Protein AF-A0A352VRP1-F1 (afdb_monomer)

pLDDT: mean 87.68, std 14.12, range [37.72, 98.81]

Solvent-accessible surface area (backbone atoms only — not comparable to full-atom values): 18728 Å² total; per-residue (Å²): 76,65,61,40,79,42,78,40,74,60,91,38,58,18,50,21,70,86,59,75,62,61,77,77,89,78,50,74,68,52,57,56,51,38,39,53,51,41,44,53,51,49,58,48,45,60,40,47,22,26,63,72,14,39,36,40,41,32,35,34,34,80,56,50,68,68,45,49,52,42,49,38,54,44,56,75,74,45,68,44,46,77,46,68,60,85,70,101,56,71,64,43,57,30,57,39,58,58,100,88,46,76,47,52,71,65,33,41,31,19,34,29,35,53,30,89,57,70,82,50,46,36,35,31,41,41,40,32,35,31,46,79,79,82,66,80,67,32,51,59,80,78,52,59,34,54,39,68,60,58,54,43,39,93,92,58,88,70,84,46,64,67,59,52,51,52,43,50,54,44,37,34,74,58,23,46,28,61,72,73,83,56,66,82,47,47,64,30,34,57,93,86,25,38,24,39,32,79,65,68,56,38,50,61,74,24,51,54,95,72,77,95,57,94,85,45,42,76,82,88,73,76,54,46,67,27,32,43,57,48,102,81,70,44,73,37,73,29,45,61,35,49,35,70,48,28,82,48,46,68,31,57,56,42,84,38,56,71,70,62,44,47,38,26,44,71,62,40,62,39,91,48,88,66,92,68,67,44,80,29,40,33,25,46,95,86,39,36,78,21,27,29,36,31,44,95,87,11,36,35,52,62,52,55,70,71,58,24,53,52,50,44,51,54,62,50,53,55,50,56,55,52,51,53,57,51,51,56,58,60,68,73,71,76,84,132

Sequence (336 aa):
FDRVLVDAPCSGEGTLRRRGGKAPRQSSSFAGYVTAAQRALLQKAIRLVRPGGTILYVTCTFAPEENEAVVDEILKSQPVDLEPITLQVPHAPGLTSFAGARYDDRLEGAARIYPHHLDSGGLFLAKLRRLDDGSAAADESLRGGWTPVAANFPGESVDPSPLVETAREDLEQRFGVDRGELADVGWVQRGGRLWLHSLDEWPLDAWREGPWRDGAWRPISVGFRAVDFDSRDRPRPTNDLLRWLGDSVRERVFDLGRERMLRLALREPLDFQEEIRGPVALRFEGDVVGRGAATVDGLKSEIPKARSADLVRTLKASVSRSVELSDERRVGGGER

Secondary structure (DSSP, 8-state):
--EEEEE-----GGGGGGGTT-PPPPPHHHHHHHHHHHHHHHHHHHHHSPTT-EEEEEES---TTTTHHHHHHHHHHSSEEEEP---SS--EEPPSEETTEE--GGGGGSEEE-HHHHTS--EEEEEEEEP--S--SS-GGGSTT-EEPPSB-TT--S--HHHHHHHHHHHHHHH---GGGGSS-EEEE-SS-EEEE--SEE--TTB-SSSS-TT-B--S-SSEEEEEE-TTS-EEE-HHHHHHHGGG--SSEEE--HHHHHHHHTTPPBP--SS--EEEEEEETTEEEEEEEEETTEEEE-S-HHHHHHHHHHHHHHHHHHHHHHHHHHHTT---

Structure (mmCIF, N/CA/C/O backbone):
data_AF-A0A352VRP1-F1
#
_entry.id   AF-A0A352VRP1-F1
#
loop_
_atom_site.group_PDB
_atom_site.id
_atom_site.type_symbol
_atom_site.label_atom_id
_atom_site.label_alt_id
_atom_site.label_comp_id
_atom_site.label_asym_id
_atom_site.label_entity_id
_atom_site.label_seq_id
_atom_site.pdbx_PDB_ins_code
_atom_site.Cartn_x
_atom_site.Cartn_y
_atom_site.Cartn_z
_atom_site.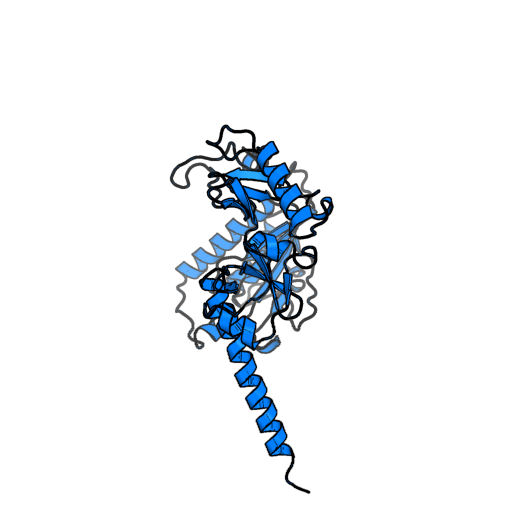occupancy
_atom_site.B_iso_or_equiv
_atom_site.auth_seq_id
_atom_site.auth_comp_id
_atom_site.auth_asym_id
_atom_site.auth_atom_id
_atom_site.pdbx_PDB_model_num
ATOM 1 N N . PHE A 1 1 ? -9.563 12.984 3.278 1.00 86.69 1 PHE A N 1
ATOM 2 C CA . PHE A 1 1 ? -9.461 11.564 2.886 1.00 86.69 1 PHE A CA 1
ATOM 3 C C . PHE A 1 1 ? -10.833 10.910 2.882 1.00 86.69 1 PHE A C 1
ATOM 5 O O . PHE A 1 1 ? -11.618 11.181 3.785 1.00 86.69 1 PHE A O 1
ATOM 12 N N . ASP A 1 2 ? -11.120 10.043 1.911 1.00 91.31 2 ASP A N 1
ATOM 13 C CA . ASP A 1 2 ? -12.314 9.183 1.930 1.00 91.31 2 ASP A CA 1
ATOM 14 C C . ASP A 1 2 ? -12.188 8.035 2.926 1.00 91.31 2 ASP A C 1
ATOM 16 O O . ASP A 1 2 ? -13.182 7.614 3.524 1.00 91.31 2 ASP A O 1
ATOM 20 N N . ARG A 1 3 ? -10.972 7.505 3.069 1.00 96.44 3 ARG A N 1
ATOM 21 C CA . ARG A 1 3 ? -10.646 6.335 3.879 1.00 96.44 3 ARG A CA 1
ATOM 22 C C . ARG A 1 3 ? -9.330 6.580 4.616 1.00 96.44 3 ARG A C 1
ATOM 24 O O . ARG A 1 3 ? -8.416 7.163 4.037 1.00 96.44 3 ARG A O 1
ATOM 31 N N . VAL A 1 4 ? -9.229 6.138 5.866 1.00 97.19 4 VAL A N 1
ATOM 32 C CA . VAL A 1 4 ? -8.000 6.207 6.670 1.00 97.19 4 VAL A CA 1
ATOM 33 C C . VAL A 1 4 ? -7.752 4.848 7.324 1.00 97.19 4 VAL A C 1
ATOM 35 O O . VAL A 1 4 ? -8.656 4.274 7.922 1.00 97.19 4 VAL A O 1
ATOM 38 N N . LEU A 1 5 ? -6.530 4.329 7.218 1.00 98.44 5 LEU A N 1
ATOM 39 C CA . LEU A 1 5 ? -6.086 3.135 7.939 1.00 98.44 5 LEU A CA 1
ATOM 40 C C . LEU A 1 5 ? -5.242 3.567 9.138 1.00 98.44 5 LEU A C 1
ATOM 42 O O . LEU A 1 5 ? -4.269 4.302 8.977 1.00 98.44 5 LEU A O 1
ATOM 46 N N . VAL A 1 6 ? -5.605 3.087 10.321 1.00 98.44 6 VAL A N 1
ATOM 47 C CA . VAL A 1 6 ? -4.835 3.238 11.554 1.00 98.44 6 VAL A CA 1
ATOM 48 C C . VAL A 1 6 ? -4.342 1.852 11.961 1.00 98.44 6 VAL A C 1
ATOM 50 O O . VAL A 1 6 ? -4.971 1.184 12.775 1.00 98.44 6 VAL A O 1
ATOM 53 N N . ASP A 1 7 ? -3.233 1.416 11.360 1.00 98.19 7 ASP A N 1
ATOM 54 C CA . ASP A 1 7 ? -2.453 0.272 11.849 1.00 98.19 7 ASP A CA 1
ATOM 55 C C . ASP A 1 7 ? -1.602 0.755 13.026 1.00 98.19 7 ASP A C 1
ATOM 57 O O . ASP A 1 7 ? -0.567 1.409 12.852 1.00 98.19 7 ASP A O 1
ATOM 61 N N . ALA A 1 8 ? -2.137 0.583 14.231 1.00 97.06 8 ALA A N 1
ATOM 62 C CA . ALA A 1 8 ? -1.624 1.272 15.396 1.00 97.06 8 ALA A CA 1
ATOM 63 C C . ALA A 1 8 ? -0.431 0.530 16.018 1.00 97.06 8 ALA A C 1
ATOM 65 O O . ALA A 1 8 ? -0.435 -0.704 16.109 1.00 97.06 8 ALA A O 1
ATOM 66 N N . PRO A 1 9 ? 0.579 1.261 16.532 1.00 95.25 9 PRO A N 1
ATOM 67 C CA . PRO A 1 9 ? 1.571 0.647 17.401 1.00 95.25 9 PRO A CA 1
ATOM 68 C C . PRO A 1 9 ? 0.848 -0.011 18.581 1.00 95.25 9 PRO A C 1
ATOM 70 O O . PRO A 1 9 ? -0.024 0.593 19.204 1.00 95.25 9 PRO A O 1
ATOM 73 N N . CYS A 1 10 ? 1.198 -1.259 18.866 1.00 94.56 10 CYS A N 1
ATOM 74 C CA . CYS A 1 10 ? 0.571 -2.069 19.905 1.00 94.56 10 CYS A CA 1
ATOM 75 C C . CYS A 1 10 ? 1.611 -2.957 20.594 1.00 94.56 10 CYS A C 1
ATOM 77 O O . CYS A 1 10 ? 2.787 -2.989 20.213 1.00 94.56 10 CYS A O 1
ATOM 79 N N . SER A 1 11 ? 1.181 -3.714 21.598 1.00 92.38 11 SER A N 1
ATOM 80 C CA . SER A 1 11 ? 2.001 -4.734 22.260 1.00 92.38 11 SER A CA 1
ATOM 81 C C . SER A 1 11 ? 2.529 -5.835 21.332 1.00 92.38 11 SER A C 1
ATOM 83 O O . SER A 1 11 ? 3.560 -6.445 21.631 1.00 92.38 11 SER A O 1
ATOM 85 N N . GLY A 1 12 ? 1.877 -6.060 20.186 1.00 91.44 12 GLY A N 1
ATOM 86 C CA . GLY A 1 12 ? 2.358 -6.945 19.125 1.00 91.44 12 GLY A CA 1
ATOM 87 C C . GLY A 1 12 ? 2.309 -8.436 19.467 1.00 91.44 12 GLY A C 1
ATOM 88 O O . GLY A 1 12 ? 3.141 -9.202 18.969 1.00 91.44 12 GLY A O 1
ATOM 89 N N . GLU A 1 13 ? 1.363 -8.864 20.306 1.00 91.62 13 GLU A N 1
ATOM 90 C CA . GLU A 1 13 ? 1.184 -10.263 20.728 1.00 91.62 13 GLU A CA 1
ATOM 91 C C . GLU A 1 13 ? 0.945 -11.227 19.549 1.00 91.62 13 GLU A C 1
ATOM 93 O O . GLU A 1 13 ? 1.406 -12.370 19.552 1.00 91.62 13 GLU A O 1
ATOM 98 N N . GLY A 1 14 ? 0.321 -10.757 18.469 1.00 89.88 14 GLY A N 1
ATOM 99 C CA . GLY A 1 14 ? 0.158 -11.506 17.222 1.00 89.88 14 GLY A CA 1
ATOM 100 C C . GLY A 1 14 ? 1.485 -11.806 16.515 1.00 89.88 14 GLY A C 1
ATOM 101 O O . GLY A 1 14 ? 1.567 -12.720 15.697 1.00 89.88 14 GLY A O 1
ATOM 102 N N . THR A 1 15 ? 2.571 -11.103 16.852 1.00 88.94 15 THR A N 1
ATOM 103 C CA . THR A 1 15 ? 3.905 -11.349 16.274 1.00 88.94 15 THR A CA 1
ATOM 104 C C . THR A 1 15 ? 4.703 -12.424 17.016 1.00 88.94 15 THR A C 1
ATOM 106 O O . THR A 1 15 ? 5.768 -12.832 16.538 1.00 88.94 15 THR A O 1
ATOM 109 N N . LEU A 1 16 ? 4.207 -12.921 18.157 1.00 87.56 16 LEU A N 1
ATOM 110 C CA . LEU A 1 16 ? 4.939 -13.851 19.021 1.00 87.56 16 LEU A CA 1
ATOM 111 C C . LEU A 1 16 ? 5.316 -15.147 18.311 1.00 87.56 16 LEU A C 1
ATOM 113 O O . LEU A 1 16 ? 6.435 -15.620 18.488 1.00 87.56 16 LEU A O 1
ATOM 117 N N . ARG A 1 17 ? 4.455 -15.671 17.433 1.00 84.38 17 ARG A N 1
ATOM 118 C CA . ARG A 1 17 ? 4.766 -16.854 16.611 1.00 84.38 17 ARG A CA 1
ATOM 119 C C . ARG A 1 17 ? 6.043 -16.678 15.785 1.00 84.38 17 ARG A C 1
ATOM 121 O O . ARG A 1 17 ? 6.903 -17.552 15.796 1.00 84.38 17 ARG A O 1
ATOM 128 N N . ARG A 1 18 ? 6.236 -15.510 15.158 1.00 81.19 18 ARG A N 1
ATOM 129 C CA . ARG A 1 18 ? 7.463 -15.184 14.403 1.00 81.19 18 ARG A CA 1
ATOM 130 C C . ARG A 1 18 ? 8.687 -15.023 15.313 1.00 81.19 18 ARG A C 1
ATOM 132 O O . ARG A 1 18 ? 9.814 -15.202 14.862 1.00 81.19 18 ARG A O 1
ATOM 139 N N . ARG A 1 19 ? 8.476 -14.677 16.584 1.00 77.50 19 ARG A N 1
ATOM 140 C CA . ARG A 1 19 ? 9.523 -14.453 17.596 1.00 77.50 19 ARG A CA 1
ATOM 141 C C . ARG A 1 19 ? 9.761 -15.673 18.500 1.00 77.50 19 ARG A C 1
ATOM 143 O O . ARG A 1 19 ? 10.328 -15.529 19.581 1.00 77.50 19 ARG A O 1
ATOM 150 N N . GLY A 1 20 ? 9.327 -16.867 18.087 1.00 79.56 20 GLY A N 1
ATOM 151 C CA . GLY A 1 20 ? 9.533 -18.106 18.848 1.00 79.56 20 GLY A CA 1
ATOM 152 C C . GLY A 1 20 ? 8.688 -18.215 20.123 1.00 79.56 20 GLY A C 1
ATOM 153 O O . GLY A 1 20 ? 9.098 -18.872 21.074 1.00 79.56 20 GLY A O 1
ATOM 154 N N . GLY A 1 21 ? 7.540 -17.535 20.173 1.00 75.81 21 GLY A N 1
ATOM 155 C CA . GLY A 1 21 ? 6.541 -17.632 21.243 1.00 75.81 21 GLY A CA 1
ATOM 156 C C . GLY A 1 21 ? 6.854 -16.852 22.524 1.00 75.81 21 GLY A C 1
ATOM 157 O O . GLY A 1 21 ? 6.054 -16.872 23.453 1.00 75.81 21 GLY A O 1
ATOM 158 N N . LYS A 1 22 ? 7.992 -16.152 22.605 1.00 73.38 22 LYS A N 1
ATOM 159 C CA . LYS A 1 22 ? 8.401 -15.444 23.828 1.00 73.38 22 LYS A CA 1
ATOM 160 C C . LYS A 1 22 ? 7.794 -14.045 23.897 1.00 73.38 22 LYS A C 1
ATOM 162 O O . LYS A 1 22 ? 8.227 -13.147 23.174 1.00 73.38 22 LYS A O 1
ATOM 167 N N . ALA A 1 23 ? 6.824 -13.863 24.793 1.00 70.56 23 ALA A N 1
ATOM 168 C CA . ALA A 1 23 ? 6.252 -12.555 25.087 1.00 70.56 23 ALA A CA 1
ATOM 169 C C . ALA A 1 23 ? 7.277 -11.654 25.796 1.00 70.56 23 ALA A C 1
ATOM 171 O O . ALA A 1 23 ? 7.833 -12.060 26.822 1.00 70.56 23 ALA A O 1
ATOM 172 N N . PRO A 1 24 ? 7.567 -10.443 25.282 1.00 67.94 24 PRO A N 1
ATOM 173 C CA . PRO A 1 24 ? 8.338 -9.473 26.041 1.00 67.94 24 PRO A CA 1
ATOM 174 C C . PRO A 1 24 ? 7.534 -9.055 27.274 1.00 67.94 24 PRO A C 1
ATOM 176 O O . PRO A 1 24 ? 6.316 -8.891 27.211 1.00 67.94 24 PRO A O 1
ATOM 179 N N . ARG A 1 25 ? 8.214 -8.866 28.408 1.00 70.25 25 ARG A N 1
ATOM 180 C CA . ARG A 1 25 ? 7.560 -8.368 29.619 1.00 70.25 25 ARG A CA 1
ATOM 181 C C . ARG A 1 25 ? 7.070 -6.946 29.360 1.00 70.25 25 ARG A C 1
ATOM 183 O O . ARG A 1 25 ? 7.877 -6.070 29.059 1.00 70.25 25 ARG A O 1
ATOM 190 N N . GLN A 1 26 ? 5.769 -6.728 29.489 1.00 75.75 26 GLN A N 1
ATOM 191 C CA . GLN A 1 26 ? 5.175 -5.407 29.326 1.00 75.75 26 GLN A CA 1
ATOM 192 C C . GLN A 1 26 ? 4.980 -4.760 30.691 1.00 75.75 26 GLN A C 1
ATOM 194 O O . GLN A 1 26 ? 4.487 -5.392 31.625 1.00 75.75 26 GLN A O 1
ATOM 199 N N . SER A 1 27 ? 5.427 -3.515 30.836 1.00 82.50 27 SER A N 1
ATOM 200 C CA . SER A 1 27 ? 5.168 -2.731 32.040 1.00 82.50 27 SER A CA 1
ATOM 201 C C . SER A 1 27 ? 3.780 -2.098 31.965 1.00 82.50 27 SER A C 1
ATOM 203 O O . SER A 1 27 ? 3.287 -1.777 30.884 1.00 82.50 27 SER A O 1
ATOM 205 N N . SER A 1 28 ? 3.174 -1.830 33.121 1.00 82.19 28 SER A N 1
ATOM 206 C CA . SER A 1 28 ? 1.944 -1.029 33.197 1.00 82.19 28 SER A CA 1
ATOM 207 C C . SER A 1 28 ? 2.113 0.350 32.549 1.00 82.19 28 SER A C 1
ATOM 209 O O . SER A 1 28 ? 1.202 0.847 31.893 1.00 82.19 28 SER A O 1
ATOM 211 N N . SER A 1 29 ? 3.308 0.942 32.660 1.00 86.56 29 SER A N 1
ATOM 212 C CA . SER A 1 29 ? 3.649 2.195 31.981 1.00 86.56 29 SER A CA 1
ATOM 213 C C . SER A 1 29 ? 3.597 2.081 30.455 1.00 86.56 29 SER A C 1
ATOM 215 O O . SER A 1 29 ? 3.133 3.009 29.798 1.00 86.56 29 SER A O 1
ATOM 217 N N . PHE A 1 30 ? 4.024 0.949 29.884 1.00 88.44 30 PHE A N 1
ATOM 218 C CA . PHE A 1 30 ? 3.944 0.704 28.446 1.00 88.44 30 PHE A CA 1
ATOM 219 C C . PHE A 1 30 ? 2.489 0.553 27.990 1.00 88.44 30 PHE A C 1
ATOM 221 O O . PHE A 1 30 ? 2.098 1.189 27.015 1.00 88.44 30 PHE A O 1
ATOM 228 N N . ALA A 1 31 ? 1.677 -0.211 28.727 1.00 87.06 31 ALA A N 1
ATOM 229 C CA . ALA A 1 31 ? 0.254 -0.384 28.431 1.00 87.06 31 ALA A CA 1
ATOM 230 C C . ALA A 1 31 ? -0.514 0.956 28.452 1.00 87.06 31 ALA A C 1
ATOM 232 O O . ALA A 1 31 ? -1.293 1.259 27.546 1.00 87.06 31 ALA A O 1
ATOM 233 N N . GLY A 1 32 ? -0.248 1.812 29.444 1.00 89.88 32 GLY A N 1
ATOM 234 C CA . GLY A 1 32 ? -0.845 3.150 29.506 1.00 89.88 32 GLY A CA 1
ATOM 235 C C . GLY A 1 32 ? -0.395 4.061 28.357 1.00 89.88 32 GLY A C 1
ATOM 236 O O . GLY A 1 32 ? -1.209 4.762 27.761 1.00 89.88 32 GLY A O 1
ATOM 237 N N . TYR A 1 33 ? 0.895 4.027 28.012 1.00 92.88 33 TYR A N 1
ATOM 238 C CA . TYR A 1 33 ? 1.439 4.801 26.896 1.00 92.88 33 TYR A CA 1
ATOM 239 C C . TYR A 1 33 ? 0.838 4.381 25.547 1.00 92.88 33 TYR A C 1
ATOM 241 O O . TYR A 1 33 ? 0.422 5.237 24.765 1.00 92.88 33 TYR A O 1
ATOM 249 N N . VAL A 1 34 ? 0.782 3.074 25.269 1.00 94.69 34 VAL A N 1
ATOM 250 C CA . VAL A 1 34 ? 0.380 2.562 23.954 1.00 94.69 34 VAL A CA 1
ATOM 251 C C . VAL A 1 34 ? -1.106 2.800 23.682 1.00 94.69 34 VAL A C 1
ATOM 253 O O . VAL A 1 34 ? -1.453 3.290 22.609 1.00 94.69 34 VAL A O 1
ATOM 256 N N . THR A 1 35 ? -1.968 2.593 24.681 1.00 95.31 35 THR A N 1
ATOM 257 C CA . THR A 1 35 ? -3.410 2.875 24.572 1.00 95.31 35 THR A CA 1
ATOM 258 C C . THR A 1 35 ? -3.685 4.368 24.389 1.00 95.31 35 THR A C 1
ATOM 260 O O . THR A 1 35 ? -4.497 4.757 23.550 1.00 95.31 35 THR A O 1
ATOM 263 N N . ALA A 1 36 ? -2.954 5.241 25.093 1.00 95.94 36 ALA A N 1
ATOM 264 C CA . ALA A 1 36 ? -3.052 6.686 24.887 1.00 95.94 36 ALA A CA 1
ATOM 265 C C . ALA A 1 36 ? -2.624 7.104 23.468 1.00 95.94 36 ALA A C 1
ATOM 267 O O . ALA A 1 36 ? -3.291 7.931 22.841 1.00 95.94 36 ALA A O 1
ATOM 268 N N . ALA A 1 37 ? -1.551 6.510 22.936 1.00 97.06 37 ALA A N 1
ATOM 269 C CA . ALA A 1 37 ? -1.106 6.755 21.567 1.00 97.06 37 ALA A CA 1
ATOM 270 C C . ALA A 1 37 ? -2.139 6.275 20.531 1.00 97.06 37 ALA A C 1
ATOM 272 O O . ALA A 1 37 ? -2.451 7.014 19.598 1.00 97.06 37 ALA A O 1
ATOM 273 N N . GLN A 1 38 ? -2.714 5.082 20.716 1.00 98.44 38 GLN A N 1
ATOM 274 C CA . GLN A 1 38 ? -3.769 4.523 19.860 1.00 98.44 38 GLN A CA 1
ATOM 275 C C . GLN A 1 38 ? -4.992 5.448 19.789 1.00 98.44 38 GLN A C 1
ATOM 277 O O . GLN A 1 38 ? -5.451 5.785 18.695 1.00 98.44 38 GLN A O 1
ATOM 282 N N . ARG A 1 39 ? -5.467 5.949 20.937 1.00 98.00 39 ARG A N 1
ATOM 283 C CA . ARG A 1 39 ? -6.575 6.917 20.988 1.00 98.00 39 ARG A CA 1
ATOM 284 C C . ARG A 1 39 ? -6.250 8.221 20.277 1.00 98.00 39 ARG A C 1
ATOM 286 O O . ARG A 1 39 ? -7.053 8.693 19.475 1.00 98.00 39 ARG A O 1
ATOM 293 N N . ALA A 1 40 ? -5.068 8.786 20.521 1.00 96.75 40 ALA A N 1
ATOM 294 C CA . ALA A 1 40 ? -4.642 10.021 19.867 1.00 96.75 40 ALA A CA 1
ATOM 295 C C . ALA A 1 40 ? -4.562 9.865 18.335 1.00 96.75 40 ALA A C 1
ATOM 297 O O . ALA A 1 40 ? -4.973 10.764 17.593 1.00 96.75 40 ALA A O 1
ATOM 298 N N . LEU A 1 41 ? -4.080 8.713 17.853 1.00 97.38 41 LEU A N 1
ATOM 299 C CA . LEU A 1 41 ? -4.045 8.381 16.428 1.00 97.38 41 LEU A CA 1
ATOM 300 C C . LEU A 1 41 ? -5.454 8.257 15.839 1.00 97.38 41 LEU A C 1
ATOM 302 O O . LEU A 1 41 ? -5.712 8.836 14.783 1.00 97.38 41 LEU A O 1
ATOM 306 N N . LEU A 1 42 ? -6.381 7.583 16.526 1.00 97.50 42 LEU A N 1
ATOM 307 C CA . LEU A 1 42 ? -7.772 7.478 16.075 1.00 97.50 42 LEU A CA 1
ATOM 308 C C . LEU A 1 42 ? -8.472 8.836 16.033 1.00 97.50 42 LEU A C 1
ATOM 310 O O . LEU A 1 42 ? -9.062 9.181 15.014 1.00 97.50 42 LEU A O 1
ATOM 314 N N . GLN A 1 43 ? -8.332 9.660 17.071 1.00 95.81 43 GLN A N 1
ATOM 315 C CA . GLN A 1 43 ? -8.863 11.029 17.079 1.00 95.81 43 GLN A CA 1
ATOM 316 C C . GLN A 1 43 ? -8.296 11.869 15.923 1.00 95.81 43 GLN A C 1
ATOM 318 O O . GLN A 1 43 ? -8.998 12.673 15.306 1.00 95.81 43 GLN A O 1
ATOM 323 N N . LYS A 1 44 ? -7.012 11.695 15.581 1.00 93.00 44 LYS A N 1
ATOM 324 C CA . LYS A 1 44 ? -6.419 12.352 14.408 1.00 93.00 44 LYS A CA 1
ATOM 325 C C . LYS A 1 44 ? -7.005 11.814 13.100 1.00 93.00 44 LYS A C 1
ATOM 327 O O . LYS A 1 44 ? -7.324 12.618 12.228 1.00 93.00 44 LYS A O 1
ATOM 332 N N . ALA A 1 45 ? -7.184 10.501 12.971 1.00 94.62 45 ALA A N 1
ATOM 333 C CA . ALA A 1 45 ? -7.801 9.880 11.800 1.00 94.62 45 ALA A CA 1
ATOM 334 C C . ALA A 1 45 ? -9.242 10.366 11.576 1.00 94.62 45 ALA A C 1
ATOM 336 O O . ALA A 1 45 ? -9.606 10.673 10.442 1.00 94.62 45 ALA A O 1
ATOM 337 N N . ILE A 1 46 ? -10.019 10.525 12.652 1.00 94.12 46 ILE A N 1
ATOM 338 C CA . ILE A 1 46 ? -11.388 11.065 12.621 1.00 94.12 46 ILE A CA 1
ATOM 339 C C . ILE A 1 46 ? -11.402 12.499 12.091 1.00 94.12 46 ILE A C 1
ATOM 341 O O . ILE A 1 46 ? -12.223 12.829 11.241 1.00 94.12 46 ILE A O 1
ATOM 345 N N . ARG A 1 47 ? -10.439 13.335 12.493 1.00 90.44 47 ARG A N 1
ATOM 346 C CA . ARG A 1 47 ? -10.307 14.697 11.945 1.00 90.44 47 ARG A CA 1
ATOM 347 C C . ARG A 1 47 ? -9.863 14.737 10.478 1.00 90.44 47 ARG A C 1
ATOM 349 O O . ARG A 1 47 ? -10.203 15.685 9.780 1.00 90.44 47 ARG A O 1
ATOM 356 N N . LEU A 1 48 ? -9.098 13.745 10.012 1.00 88.69 48 LEU A N 1
ATOM 357 C CA . LEU A 1 48 ? -8.560 13.673 8.641 1.00 88.69 48 LEU A CA 1
ATOM 358 C C . LEU A 1 48 ? -9.556 13.107 7.618 1.00 88.69 48 LEU A C 1
ATOM 360 O O . LEU A 1 48 ? -9.521 13.453 6.427 1.00 88.69 48 LEU A O 1
ATOM 364 N N . VAL A 1 49 ? -10.409 12.184 8.054 1.00 91.44 49 VAL A N 1
ATOM 365 C CA . VAL A 1 49 ? -11.424 11.579 7.198 1.00 91.44 49 VAL A CA 1
ATOM 366 C C . VAL A 1 49 ? -12.591 12.554 7.024 1.00 91.44 49 VAL A C 1
ATOM 368 O O . VAL A 1 49 ? -12.987 13.239 7.964 1.00 91.44 49 VAL A O 1
ATOM 371 N N . ARG A 1 50 ? -13.149 12.665 5.816 1.00 90.31 50 ARG A N 1
ATOM 372 C CA . ARG A 1 50 ? -14.345 13.498 5.588 1.00 90.31 50 ARG A CA 1
ATOM 373 C C . ARG A 1 50 ? -15.580 12.905 6.292 1.00 90.31 50 ARG A C 1
ATOM 375 O O . ARG A 1 50 ? -15.584 11.692 6.530 1.00 90.31 50 ARG A O 1
ATOM 382 N N . PRO A 1 51 ? -16.637 13.693 6.571 1.00 92.69 51 PRO A N 1
ATOM 383 C CA . PRO A 1 51 ? -17.919 13.139 7.002 1.00 92.69 51 PRO A CA 1
ATOM 384 C C . PRO A 1 51 ? -18.408 12.063 6.026 1.00 92.69 51 PRO A C 1
ATOM 386 O O . PRO A 1 51 ? -18.225 12.167 4.806 1.00 92.69 51 PRO A O 1
ATOM 389 N N . GLY A 1 52 ? -18.942 10.973 6.570 1.00 94.12 52 GLY A N 1
ATOM 390 C CA . GLY A 1 52 ? -19.321 9.787 5.811 1.00 94.12 52 GLY A CA 1
ATOM 391 C C . GLY A 1 52 ? -18.144 8.949 5.298 1.00 94.12 52 GLY A C 1
ATOM 392 O O . GLY A 1 52 ? -18.370 7.964 4.601 1.00 94.12 52 GLY A O 1
ATOM 393 N N . GLY A 1 53 ? -16.888 9.288 5.596 1.00 95.62 53 GLY A N 1
ATOM 394 C CA . GLY A 1 53 ? -15.725 8.465 5.254 1.00 95.62 53 GLY A CA 1
ATOM 395 C C . GLY A 1 53 ? -15.449 7.352 6.273 1.00 95.62 53 GLY A C 1
ATOM 396 O O . GLY A 1 53 ? -16.054 7.306 7.343 1.00 95.62 53 GLY A O 1
ATOM 397 N N . THR A 1 54 ? -14.552 6.426 5.929 1.00 98.06 54 THR A N 1
ATOM 398 C CA . THR A 1 54 ? -14.282 5.221 6.739 1.00 98.06 54 THR A CA 1
ATOM 399 C C . THR A 1 54 ? -12.914 5.283 7.395 1.00 98.06 54 THR A C 1
ATOM 401 O O . THR A 1 54 ? -11.938 5.695 6.771 1.00 98.06 54 THR A O 1
ATOM 404 N N . ILE A 1 55 ? -12.825 4.783 8.618 1.00 98.69 55 ILE A N 1
ATOM 405 C CA . ILE A 1 55 ? -11.575 4.553 9.329 1.00 98.69 55 ILE A CA 1
ATOM 406 C C . ILE A 1 55 ? -11.500 3.065 9.641 1.00 98.69 55 ILE A C 1
ATOM 408 O O . ILE A 1 55 ? -12.459 2.500 10.158 1.00 98.69 55 ILE A O 1
ATOM 412 N N . LEU A 1 56 ? -10.380 2.424 9.329 1.00 98.75 56 LEU A N 1
ATOM 413 C CA . LEU A 1 56 ? -10.109 1.065 9.778 1.00 98.75 56 LEU A CA 1
ATOM 414 C C . LEU A 1 56 ? -9.040 1.126 10.864 1.00 98.75 56 LEU A C 1
ATOM 416 O O . LEU A 1 56 ? -7.901 1.491 10.584 1.00 98.75 56 LEU A O 1
ATOM 420 N N . TYR A 1 57 ? -9.418 0.803 12.094 1.00 98.81 57 TYR A N 1
ATOM 421 C CA . TYR A 1 57 ? -8.486 0.591 13.192 1.00 98.81 57 TYR A CA 1
ATOM 422 C C . TYR A 1 57 ? -8.012 -0.855 13.174 1.00 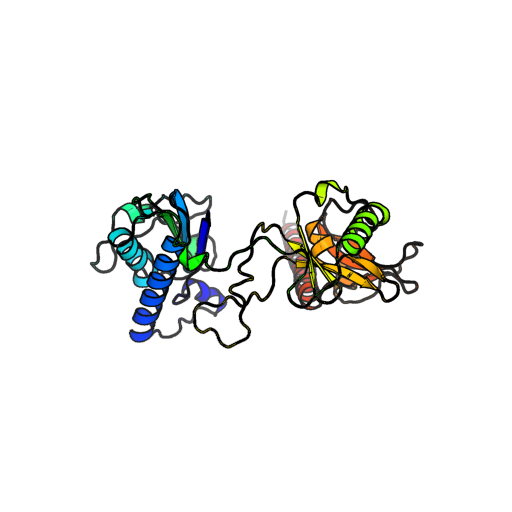98.81 57 TYR A C 1
ATOM 424 O O . TYR A 1 57 ? -8.843 -1.765 13.122 1.00 98.81 57 TYR A O 1
ATOM 432 N N . VAL A 1 58 ? -6.699 -1.062 13.206 1.00 98.56 58 VAL A N 1
ATOM 433 C CA . VAL A 1 58 ? -6.085 -2.387 13.216 1.00 98.56 58 VAL A CA 1
ATOM 434 C C . VAL A 1 58 ? -4.994 -2.436 14.274 1.00 98.56 58 VAL A C 1
ATOM 436 O O . VAL A 1 58 ? -4.203 -1.504 14.414 1.00 98.56 58 VAL A O 1
ATOM 439 N N . THR A 1 59 ? -4.932 -3.552 14.992 1.00 98.25 59 THR A N 1
ATOM 440 C CA . THR A 1 59 ? -3.785 -3.903 15.832 1.00 98.25 59 THR A CA 1
ATOM 441 C C . THR A 1 59 ? -3.358 -5.337 15.540 1.00 98.25 59 THR A C 1
ATOM 443 O O . THR A 1 59 ? -4.148 -6.166 15.079 1.00 98.25 59 THR A O 1
ATOM 446 N N . CYS A 1 60 ? -2.103 -5.657 15.851 1.00 96.31 60 CYS A N 1
ATOM 447 C CA . CYS A 1 60 ? -1.606 -7.032 15.876 1.00 96.31 60 CYS A CA 1
ATOM 448 C C . CYS A 1 60 ? -1.460 -7.556 17.312 1.00 96.31 60 CYS A C 1
ATOM 450 O O . CYS A 1 60 ? -0.491 -8.247 17.628 1.00 96.31 60 CYS A O 1
ATOM 452 N N . THR A 1 61 ? -2.408 -7.217 18.194 1.00 95.00 61 THR A N 1
ATOM 453 C CA . THR A 1 61 ? -2.456 -7.692 19.584 1.00 95.00 61 THR A CA 1
ATOM 454 C C . THR A 1 61 ? -3.809 -8.300 19.958 1.00 95.00 61 THR A C 1
ATOM 456 O O . THR A 1 61 ? -4.823 -8.027 19.312 1.00 95.00 61 THR A O 1
ATOM 459 N N . PHE A 1 62 ? -3.836 -9.140 20.997 1.00 94.94 62 PHE A N 1
ATOM 460 C CA . PHE A 1 62 ? -5.058 -9.753 21.510 1.00 94.94 62 PHE A CA 1
ATOM 461 C C . PHE A 1 62 ? -5.666 -8.974 22.678 1.00 94.94 62 PHE A C 1
ATOM 463 O O . PHE A 1 62 ? -6.876 -9.119 22.900 1.00 94.94 62 PHE A O 1
ATOM 470 N N . ALA A 1 63 ? -4.861 -8.155 23.363 1.00 95.06 63 ALA A N 1
ATOM 471 C CA . ALA A 1 63 ? -5.219 -7.353 24.531 1.00 95.06 63 ALA A CA 1
ATOM 472 C C . ALA A 1 63 ? -6.491 -6.502 24.312 1.00 95.06 63 ALA A C 1
ATOM 474 O O . ALA A 1 63 ? -6.475 -5.566 23.505 1.00 95.06 63 ALA A O 1
ATOM 475 N N . PRO A 1 64 ? -7.606 -6.794 25.013 1.00 97.25 64 PRO A N 1
ATOM 476 C CA . PRO A 1 64 ? -8.837 -6.003 24.921 1.00 97.25 64 PRO A CA 1
ATOM 477 C C . PRO A 1 64 ? -8.664 -4.533 25.325 1.00 97.25 64 PRO A C 1
ATOM 479 O O . PRO A 1 64 ? -9.374 -3.662 24.830 1.00 97.25 64 PRO A O 1
ATOM 482 N N . GLU A 1 65 ? -7.674 -4.237 26.167 1.00 96.12 65 GLU A N 1
ATOM 483 C CA . GLU A 1 65 ? -7.295 -2.887 26.585 1.00 96.12 65 GLU A CA 1
ATOM 484 C C . GLU A 1 65 ? -6.788 -2.020 25.422 1.00 96.12 65 GLU A C 1
ATOM 486 O O . GLU A 1 65 ? -6.970 -0.807 25.443 1.00 96.12 65 GLU A O 1
ATOM 491 N N . GLU A 1 66 ? -6.171 -2.631 24.407 1.00 97.62 66 GLU A N 1
ATOM 492 C CA . GLU A 1 66 ? -5.686 -1.964 23.188 1.00 97.62 66 GLU A CA 1
ATOM 493 C C . GLU A 1 66 ? -6.694 -2.045 22.033 1.00 97.62 66 GLU A C 1
ATOM 495 O O . GLU A 1 66 ? -6.561 -1.348 21.029 1.00 97.62 66 GLU A O 1
ATOM 500 N N . ASN A 1 67 ? -7.712 -2.894 22.167 1.00 98.50 67 ASN A N 1
ATOM 501 C CA . ASN A 1 67 ? -8.684 -3.194 21.126 1.00 98.50 67 ASN A CA 1
ATOM 502 C C . ASN A 1 67 ? -10.040 -2.566 21.473 1.00 98.50 67 ASN A C 1
ATOM 504 O O . ASN A 1 67 ? -10.282 -1.395 21.176 1.00 98.50 67 ASN A O 1
ATOM 508 N N . GLU A 1 68 ? -10.918 -3.320 22.130 1.00 98.69 68 GLU A N 1
ATOM 509 C CA . GLU A 1 68 ? -12.270 -2.902 22.490 1.00 98.69 68 GLU A CA 1
ATOM 510 C C . GLU A 1 68 ? -12.280 -1.671 23.376 1.00 98.69 68 GLU A C 1
ATOM 512 O O . GLU A 1 68 ? -13.049 -0.762 23.102 1.00 98.69 68 GLU A O 1
ATOM 517 N N . ALA A 1 69 ? -11.426 -1.600 24.399 1.00 98.25 69 ALA A N 1
ATOM 518 C CA . ALA A 1 69 ? -11.436 -0.472 25.326 1.00 98.25 69 ALA A CA 1
ATOM 519 C C . ALA A 1 69 ? -11.085 0.853 24.624 1.00 98.25 69 ALA A C 1
ATOM 521 O O . ALA A 1 69 ? -11.683 1.889 24.909 1.00 98.25 69 ALA A O 1
ATOM 522 N N . VAL A 1 70 ? -10.151 0.817 23.666 1.00 98.44 70 VAL A N 1
ATOM 523 C CA . VAL A 1 70 ? -9.796 1.981 22.841 1.00 98.44 70 VAL A CA 1
ATOM 524 C C . VAL A 1 70 ? -10.970 2.390 21.954 1.00 98.44 70 VAL A C 1
ATOM 526 O O . VAL A 1 70 ? -11.308 3.571 21.891 1.00 98.44 70 VAL A O 1
ATOM 529 N N . VAL A 1 71 ? -11.598 1.433 21.269 1.00 98.62 71 VAL A N 1
ATOM 530 C CA . VAL A 1 71 ? -12.713 1.720 20.355 1.00 98.62 71 VAL A CA 1
ATOM 531 C C . VAL A 1 71 ? -13.963 2.168 21.117 1.00 98.62 71 VAL A C 1
ATOM 533 O O . VAL A 1 71 ? -14.621 3.107 20.683 1.00 98.62 71 VAL A O 1
ATOM 536 N N . ASP A 1 72 ? -14.259 1.567 22.266 1.00 98.56 72 ASP A N 1
ATOM 537 C CA . ASP A 1 72 ? -15.344 1.947 23.175 1.00 98.56 72 ASP A CA 1
ATOM 538 C C . ASP A 1 72 ? -15.214 3.410 23.631 1.00 98.56 72 ASP A C 1
ATOM 540 O O . ASP A 1 72 ? -16.171 4.180 23.544 1.00 98.56 72 ASP A O 1
ATOM 544 N N . GLU A 1 73 ? -14.013 3.837 24.037 1.00 98.00 73 GLU A N 1
ATOM 545 C CA . GLU A 1 73 ? -13.755 5.233 24.411 1.00 98.00 73 GLU A CA 1
ATOM 546 C C . GLU A 1 73 ? -13.946 6.187 23.219 1.00 98.00 73 GLU A C 1
ATOM 548 O O . GLU A 1 73 ? -14.495 7.283 23.367 1.00 98.00 73 GLU A O 1
ATOM 553 N N . ILE A 1 74 ? -13.539 5.768 22.019 1.00 98.25 74 ILE A N 1
ATOM 554 C CA . ILE A 1 74 ? -13.722 6.546 20.789 1.00 98.25 74 ILE A CA 1
ATOM 555 C C . ILE A 1 74 ? -15.205 6.662 20.417 1.00 98.25 74 ILE A C 1
ATOM 557 O O . ILE A 1 74 ? -15.659 7.771 20.147 1.00 98.25 74 ILE A O 1
ATOM 561 N N . LEU A 1 75 ? -15.978 5.574 20.475 1.00 98.19 75 LEU A N 1
ATOM 562 C CA . LEU A 1 75 ? -17.423 5.576 20.210 1.00 98.19 75 LEU A CA 1
ATOM 563 C C . LEU A 1 75 ? -18.198 6.489 21.172 1.00 98.19 75 LEU A C 1
ATOM 565 O O . LEU A 1 75 ? -19.223 7.051 20.796 1.00 98.19 75 LEU A O 1
ATOM 569 N N . LYS A 1 76 ? -17.707 6.653 22.406 1.00 97.19 76 LYS A N 1
ATOM 570 C CA . LYS A 1 76 ? -18.308 7.531 23.424 1.00 97.19 76 LYS A CA 1
ATOM 571 C C . LYS A 1 76 ? -17.944 9.004 23.262 1.00 97.19 76 LYS A C 1
ATOM 573 O O . LYS A 1 76 ? -18.682 9.860 23.740 1.00 97.19 76 LYS A O 1
ATOM 578 N N . SER A 1 77 ? -16.795 9.306 22.659 1.00 95.31 77 SER A N 1
ATOM 579 C CA . SER A 1 77 ? -16.204 10.652 22.683 1.00 95.31 77 SER A CA 1
ATOM 580 C C . SER A 1 77 ? -16.070 11.319 21.316 1.00 95.31 77 SER A C 1
ATOM 582 O O . SER A 1 77 ? -15.661 12.478 21.254 1.00 95.31 77 SER A O 1
ATOM 584 N N . GLN A 1 78 ? -16.367 10.615 20.223 1.00 95.81 78 GLN A N 1
ATOM 585 C CA . GLN A 1 78 ? -16.166 11.098 18.857 1.00 95.81 78 GLN A CA 1
ATOM 586 C C . GLN A 1 78 ? -17.411 10.860 17.987 1.00 95.81 78 GLN A C 1
ATOM 588 O O . GLN A 1 78 ? -18.151 9.909 18.232 1.00 95.81 78 GLN A O 1
ATOM 593 N N . PRO A 1 79 ? -17.633 11.679 16.940 1.00 95.06 79 PRO A N 1
ATOM 594 C CA . PRO A 1 79 ? -18.768 11.551 16.024 1.00 95.06 79 PRO A CA 1
ATOM 595 C C . PRO A 1 79 ? -18.535 10.408 15.027 1.00 95.06 79 PRO A C 1
ATOM 597 O O . PRO A 1 79 ? -18.319 10.615 13.831 1.00 95.06 79 PRO A O 1
ATOM 600 N N . VAL A 1 80 ? -18.517 9.177 15.525 1.00 97.44 80 VAL A N 1
ATOM 601 C CA . VAL A 1 80 ? -18.321 7.970 14.724 1.00 97.44 80 VAL A CA 1
ATOM 602 C C . VAL A 1 80 ? -19.309 6.888 15.128 1.00 97.44 80 VAL A C 1
ATOM 604 O O . VAL A 1 80 ? -19.764 6.837 16.268 1.00 97.44 80 VAL A O 1
ATOM 607 N N . ASP A 1 81 ? -19.596 5.993 14.193 1.00 98.19 81 ASP A N 1
ATOM 608 C CA . ASP A 1 81 ? -20.320 4.757 14.465 1.00 98.19 81 ASP A CA 1
ATOM 609 C C . ASP A 1 81 ? -19.515 3.547 13.988 1.00 98.19 81 ASP A C 1
ATOM 611 O O . ASP A 1 81 ? -18.659 3.669 13.105 1.00 98.19 81 ASP A O 1
ATOM 615 N N . LEU A 1 82 ? -19.763 2.384 14.585 1.00 98.62 82 LEU A N 1
ATOM 616 C CA . LEU A 1 82 ? -19.110 1.138 14.206 1.00 98.62 82 LEU A CA 1
ATOM 617 C C . LEU A 1 82 ? -19.919 0.455 13.107 1.00 98.62 82 LEU A C 1
ATOM 619 O O . LEU A 1 82 ? -21.084 0.116 13.279 1.00 98.62 82 LEU A O 1
ATOM 623 N N . GLU A 1 83 ? -19.272 0.204 11.976 1.00 98.38 83 GLU A N 1
ATOM 624 C CA . GLU A 1 83 ? -19.848 -0.594 10.904 1.00 98.38 83 GLU A CA 1
ATOM 625 C C . GLU A 1 83 ? -19.350 -2.042 11.000 1.00 98.38 83 GLU A C 1
ATOM 627 O O . GLU A 1 83 ? -18.133 -2.260 10.943 1.00 98.38 83 GLU A O 1
ATOM 632 N N . PRO A 1 84 ? -20.248 -3.041 11.056 1.00 98.19 84 PRO A N 1
ATOM 633 C CA . PRO A 1 84 ? -19.846 -4.436 11.146 1.00 98.19 84 PRO A CA 1
ATOM 634 C C . PRO A 1 84 ? -18.891 -4.865 10.026 1.00 98.19 84 PRO A C 1
ATOM 636 O O . PRO A 1 84 ? -19.004 -4.443 8.861 1.00 98.19 84 PRO A O 1
ATOM 639 N N . ILE A 1 85 ? -17.931 -5.713 10.388 1.00 97.75 85 ILE A N 1
ATOM 640 C CA . ILE A 1 85 ? -16.988 -6.348 9.472 1.00 97.75 85 ILE A CA 1
ATOM 641 C C . ILE A 1 85 ? -17.399 -7.807 9.288 1.00 97.75 85 ILE A C 1
ATOM 643 O O . ILE A 1 85 ? -17.552 -8.546 10.252 1.00 97.75 85 ILE A O 1
ATOM 647 N N . THR A 1 86 ? -17.501 -8.243 8.035 1.00 94.44 86 THR A N 1
ATOM 648 C CA . THR A 1 86 ? -17.628 -9.660 7.687 1.00 94.44 86 THR A CA 1
ATOM 649 C C . THR A 1 86 ? -16.449 -10.041 6.810 1.00 94.44 86 THR A C 1
ATOM 651 O O . THR A 1 86 ? -16.320 -9.553 5.687 1.00 94.44 86 THR A O 1
ATOM 654 N N . LEU A 1 87 ? -15.562 -10.885 7.332 1.00 94.69 87 LEU A N 1
ATOM 655 C CA . LEU A 1 87 ? -14.418 -11.395 6.580 1.00 94.69 87 LEU A CA 1
ATOM 656 C C . LEU A 1 87 ? -14.755 -12.738 5.927 1.00 94.69 87 LEU A C 1
ATOM 658 O O . LEU A 1 87 ? -15.433 -13.573 6.519 1.00 94.69 87 LEU A O 1
ATOM 662 N N . GLN A 1 88 ? -14.198 -12.987 4.741 1.00 94.56 88 GLN A N 1
ATOM 663 C CA . GLN A 1 88 ? -14.282 -14.284 4.048 1.00 94.56 88 GLN A CA 1
ATOM 664 C C . GLN A 1 88 ? -13.294 -15.328 4.607 1.00 94.56 88 GLN A C 1
ATOM 666 O O . GLN A 1 88 ? -12.895 -16.262 3.918 1.00 94.56 88 GLN A O 1
ATOM 671 N N . VAL A 1 89 ? -12.866 -15.153 5.856 1.00 94.94 89 VAL A N 1
ATOM 672 C CA . VAL A 1 89 ? -11.946 -16.041 6.570 1.00 94.94 89 VAL A CA 1
ATOM 673 C C . VAL A 1 89 ? -12.442 -16.235 8.004 1.00 94.94 89 VAL A C 1
ATOM 675 O O . VAL A 1 89 ? -13.083 -15.324 8.536 1.00 94.94 89 VAL A O 1
ATOM 678 N N . PRO A 1 90 ? -12.155 -17.378 8.654 1.00 96.75 90 PRO A N 1
ATOM 679 C CA . PRO A 1 90 ? -12.455 -17.583 10.069 1.00 96.75 90 PRO A CA 1
ATOM 680 C C . PRO A 1 90 ? -12.017 -16.416 10.974 1.00 96.75 90 PRO A C 1
ATOM 682 O O . PRO A 1 90 ? -10.845 -16.035 11.020 1.00 96.75 90 PRO A O 1
ATOM 685 N N . HIS A 1 91 ? -12.976 -15.850 11.704 1.00 97.06 91 HIS A N 1
ATOM 686 C CA . HIS A 1 91 ? -12.787 -14.773 12.674 1.00 97.06 91 HIS A CA 1
ATOM 687 C C . HIS A 1 91 ? -13.845 -14.878 13.778 1.00 97.06 91 HIS A C 1
ATOM 689 O O . HIS A 1 91 ? -14.893 -15.490 13.592 1.00 97.06 91 HIS A O 1
ATOM 695 N N . ALA A 1 92 ? -13.541 -14.295 14.930 1.00 97.88 92 ALA A N 1
ATOM 696 C CA . ALA A 1 92 ? -14.466 -14.117 16.038 1.00 97.88 92 ALA A CA 1
ATOM 697 C C . ALA A 1 92 ? -14.987 -12.668 16.042 1.00 97.88 92 ALA A C 1
ATOM 699 O O . ALA A 1 92 ? -14.290 -11.785 15.527 1.00 97.88 92 ALA A O 1
ATOM 700 N N . PRO A 1 93 ? -16.170 -12.403 16.619 1.00 98.31 93 PRO A N 1
ATOM 701 C CA . PRO A 1 93 ? -16.620 -11.036 16.867 1.00 98.31 93 PRO A CA 1
ATOM 702 C C . PRO A 1 93 ? -15.698 -10.320 17.865 1.00 98.31 93 PRO A C 1
ATOM 704 O O . PRO A 1 93 ? -14.917 -10.954 18.588 1.00 98.31 93 PRO A O 1
ATOM 707 N N . GLY A 1 94 ? -15.786 -8.992 17.915 1.00 98.31 94 GLY A N 1
ATOM 708 C CA . GLY A 1 94 ? -15.205 -8.217 19.009 1.00 98.31 94 GLY A CA 1
ATOM 709 C C . GLY A 1 94 ? -15.885 -8.528 20.341 1.00 98.31 94 GLY A C 1
ATOM 710 O O . GLY A 1 94 ? -16.996 -9.058 20.396 1.00 98.31 94 GLY A O 1
ATOM 711 N N . LEU A 1 95 ? -15.197 -8.228 21.439 1.00 98.50 95 LEU A N 1
ATOM 712 C CA . LEU A 1 95 ? -15.732 -8.472 22.773 1.00 98.50 95 LEU A CA 1
ATOM 713 C C . LEU A 1 95 ? -16.675 -7.334 23.193 1.00 98.50 95 LEU A C 1
ATOM 715 O O . LEU A 1 95 ? -16.398 -6.160 22.979 1.00 98.50 95 LEU A O 1
ATOM 719 N N . THR A 1 96 ? -17.766 -7.667 23.874 1.00 98.25 96 THR A N 1
ATOM 720 C CA . THR A 1 96 ? -18.634 -6.677 24.544 1.00 98.25 96 THR A CA 1
ATOM 721 C C . THR A 1 96 ? -18.361 -6.600 26.048 1.00 98.25 96 THR A C 1
ATOM 723 O O . THR A 1 96 ? -18.870 -5.729 26.751 1.00 98.25 96 THR A O 1
ATOM 726 N N . SER A 1 97 ? -17.519 -7.494 26.574 1.00 97.75 97 SER A N 1
ATOM 727 C CA . SER A 1 97 ? -17.017 -7.435 27.945 1.00 97.75 97 SER A CA 1
ATOM 728 C C . SER A 1 97 ? -15.696 -8.187 28.097 1.00 97.75 97 SER A C 1
ATOM 730 O O . SER A 1 97 ? -15.428 -9.154 27.383 1.00 97.75 97 SER A O 1
ATOM 732 N N . PHE A 1 98 ? -14.866 -7.746 29.041 1.00 97.12 98 PHE A N 1
ATOM 733 C CA . PHE A 1 98 ? -13.626 -8.420 29.419 1.00 97.12 98 PHE A CA 1
ATOM 734 C C . PHE A 1 98 ? -13.213 -8.027 30.841 1.00 97.12 98 PHE A C 1
ATOM 736 O O . PHE A 1 98 ? -13.301 -6.861 31.211 1.00 97.12 98 PHE A O 1
ATOM 743 N N . ALA A 1 99 ? -12.772 -8.996 31.650 1.00 93.94 99 ALA A N 1
ATOM 744 C CA . ALA A 1 99 ? -12.257 -8.775 33.010 1.00 93.94 99 ALA A CA 1
ATOM 745 C C . ALA A 1 99 ? -13.140 -7.874 33.914 1.00 93.94 99 ALA A C 1
ATOM 747 O O . ALA A 1 99 ? -12.637 -7.099 34.723 1.00 93.94 99 ALA A O 1
ATOM 748 N N . GLY A 1 100 ? -14.468 -7.973 33.781 1.00 94.25 100 GLY A N 1
ATOM 749 C CA . GLY A 1 100 ? -15.434 -7.171 34.545 1.00 94.25 100 GLY A CA 1
ATOM 750 C C . GLY A 1 100 ? -15.743 -5.788 33.956 1.00 94.25 100 GLY A C 1
ATOM 751 O O . GLY A 1 100 ? -16.692 -5.149 34.405 1.00 94.25 100 GLY A O 1
ATOM 752 N N . ALA A 1 101 ? -15.014 -5.342 32.931 1.00 94.50 101 ALA A N 1
ATOM 753 C CA . ALA A 1 101 ? -15.385 -4.182 32.129 1.00 94.50 101 ALA A CA 1
ATOM 754 C C . ALA A 1 101 ? -16.446 -4.568 31.089 1.00 94.50 101 ALA A C 1
ATOM 756 O O . ALA A 1 101 ? -16.365 -5.633 30.471 1.00 94.50 101 ALA A O 1
ATOM 757 N N . ARG A 1 102 ? -17.429 -3.686 30.884 1.00 97.75 102 ARG A N 1
ATOM 758 C CA . ARG A 1 102 ? -18.416 -3.780 29.804 1.00 97.75 102 ARG A CA 1
ATOM 759 C C . ARG A 1 102 ? -18.126 -2.700 28.770 1.00 97.75 102 ARG A C 1
ATOM 761 O O . ARG A 1 102 ? -17.903 -1.547 29.139 1.00 97.75 102 ARG A O 1
ATOM 768 N N . TYR A 1 103 ? -18.159 -3.088 27.507 1.00 98.25 103 TYR A N 1
ATOM 769 C CA . TYR A 1 103 ? -17.974 -2.209 26.364 1.00 98.25 103 TYR A CA 1
ATOM 770 C C . TYR A 1 103 ? -19.301 -2.000 25.627 1.00 98.25 103 TYR A C 1
ATOM 772 O O . TYR A 1 103 ? -20.294 -2.668 25.920 1.00 98.25 103 TYR A O 1
ATOM 780 N N . ASP A 1 104 ? -19.325 -1.050 24.698 1.00 98.06 104 ASP A N 1
ATOM 781 C CA . ASP A 1 104 ? -20.452 -0.813 23.800 1.00 98.06 104 ASP A CA 1
ATOM 782 C C . ASP A 1 104 ? -20.836 -2.092 23.032 1.00 98.06 104 ASP A C 1
ATOM 784 O O . ASP A 1 104 ? -19.978 -2.750 22.441 1.00 98.06 104 ASP A O 1
ATOM 788 N N . ASP A 1 105 ? -22.127 -2.440 23.021 1.00 98.25 105 ASP A N 1
ATOM 789 C CA . ASP A 1 105 ? -22.616 -3.679 22.403 1.00 98.25 105 ASP A CA 1
ATOM 790 C C . ASP A 1 105 ? -22.322 -3.716 20.883 1.00 98.25 105 ASP A C 1
ATOM 792 O O . ASP A 1 105 ? -22.158 -4.793 20.308 1.00 98.25 105 ASP A O 1
ATOM 796 N N . ARG A 1 106 ? -22.146 -2.554 20.227 1.00 98.44 106 ARG A N 1
ATOM 797 C CA . ARG A 1 106 ? -21.748 -2.474 18.808 1.00 98.44 106 ARG A CA 1
ATOM 798 C C . ARG A 1 106 ? -20.394 -3.127 18.526 1.00 98.44 106 ARG A C 1
ATOM 800 O O . ARG A 1 106 ? -20.139 -3.495 17.381 1.00 98.44 106 ARG A O 1
ATOM 807 N N . LEU A 1 107 ? -19.524 -3.302 19.525 1.00 98.50 107 LEU A N 1
ATOM 808 C CA . LEU A 1 107 ? -18.216 -3.946 19.349 1.00 98.50 107 LEU A CA 1
ATOM 809 C C . LEU A 1 107 ? -18.290 -5.403 18.905 1.00 98.50 107 LEU A C 1
ATOM 811 O O . LEU A 1 107 ? -17.316 -5.894 18.338 1.00 98.50 107 LEU A O 1
ATOM 815 N N . GLU A 1 108 ? -19.437 -6.066 19.051 1.00 98.31 108 GLU A N 1
ATOM 816 C CA . GLU A 1 108 ? -19.670 -7.373 18.432 1.00 98.31 108 GLU A CA 1
ATOM 817 C C . GLU A 1 108 ? -19.464 -7.331 16.902 1.00 98.31 108 GLU A C 1
ATOM 819 O O . GLU A 1 108 ? -19.033 -8.315 16.305 1.00 98.31 108 GLU A O 1
ATOM 824 N N . GLY A 1 109 ? -19.673 -6.169 16.266 1.00 98.50 109 GLY A N 1
ATOM 825 C CA . GLY A 1 109 ? -19.411 -5.947 14.842 1.00 98.50 109 GLY A CA 1
ATOM 826 C C . GLY A 1 109 ? -17.930 -5.801 14.459 1.00 98.50 109 GLY A C 1
ATOM 827 O O . GLY A 1 109 ? -17.617 -5.742 13.267 1.00 98.50 109 GLY A O 1
ATOM 828 N N . ALA A 1 110 ? -17.007 -5.717 15.422 1.00 98.62 110 ALA A N 1
ATOM 829 C CA . ALA A 1 110 ? -15.569 -5.773 15.155 1.00 98.62 110 ALA A CA 1
ATOM 830 C C . ALA A 1 110 ? -15.121 -7.215 14.848 1.00 98.62 110 ALA A C 1
ATOM 832 O O . ALA A 1 110 ? -15.847 -8.174 15.096 1.00 98.62 110 ALA A O 1
ATOM 833 N N . ALA A 1 111 ? -13.911 -7.384 14.315 1.00 98.56 111 ALA A N 1
ATOM 834 C CA . ALA A 1 111 ? -13.381 -8.695 13.950 1.00 98.56 111 ALA A CA 1
ATOM 835 C C . ALA A 1 111 ? -12.079 -9.013 14.691 1.00 98.56 111 ALA A C 1
ATOM 837 O O . ALA A 1 111 ? -11.141 -8.215 14.717 1.00 98.56 111 ALA A O 1
ATOM 838 N N . ARG A 1 112 ? -11.997 -10.228 15.234 1.00 98.38 112 ARG A N 1
ATOM 839 C CA . ARG A 1 112 ? -10.812 -10.815 15.862 1.00 98.38 112 ARG A CA 1
ATOM 840 C C . ARG A 1 112 ? -10.330 -12.020 15.070 1.00 98.38 112 ARG A C 1
ATOM 842 O O . ARG A 1 112 ? -11.039 -13.012 14.906 1.00 98.38 112 ARG A O 1
ATOM 849 N N . ILE A 1 113 ? -9.085 -11.970 14.621 1.00 97.44 113 ILE A N 1
ATOM 850 C CA . ILE A 1 113 ? -8.383 -13.105 14.030 1.00 97.44 113 ILE A CA 1
ATOM 851 C C . ILE A 1 113 ? -7.403 -13.632 15.068 1.00 97.44 113 ILE A C 1
ATOM 853 O O . ILE A 1 113 ? -6.432 -12.963 15.421 1.00 97.44 113 ILE A O 1
ATOM 857 N N . TYR A 1 114 ? -7.640 -14.856 15.527 1.00 95.88 114 TYR A N 1
ATOM 858 C CA . TYR A 1 114 ? -6.728 -15.557 16.416 1.00 95.88 114 TYR A CA 1
ATOM 859 C C . TYR A 1 114 ? -5.796 -16.491 15.637 1.00 95.88 114 TYR A C 1
ATOM 861 O O . TYR A 1 114 ? -6.152 -16.964 14.557 1.00 95.88 114 TYR A O 1
ATOM 869 N N . PRO A 1 115 ? -4.624 -16.829 16.199 1.00 93.56 115 PRO A N 1
ATOM 870 C CA . PRO A 1 115 ? -3.652 -17.672 15.513 1.00 93.56 115 PRO A CA 1
ATOM 871 C C . PRO A 1 115 ? -4.209 -19.031 15.064 1.00 93.56 115 PRO A C 1
ATOM 873 O O . PRO A 1 115 ? -3.871 -19.515 13.988 1.00 93.56 115 PRO A O 1
ATOM 876 N N . HIS A 1 116 ? -5.088 -19.640 15.866 1.00 93.62 116 HIS A N 1
ATOM 877 C CA . HIS A 1 116 ? -5.690 -20.945 15.576 1.00 93.62 116 HIS A CA 1
ATOM 878 C C . HIS A 1 116 ? -6.765 -20.904 14.477 1.00 93.62 116 HIS A C 1
ATOM 880 O O . HIS A 1 116 ? -7.175 -21.957 14.006 1.00 93.62 116 HIS A O 1
ATOM 886 N N . HIS A 1 117 ? -7.212 -19.720 14.050 1.00 95.56 117 HIS A N 1
ATOM 887 C CA . HIS A 1 117 ? -8.186 -19.593 12.967 1.00 95.56 117 HIS A CA 1
ATOM 888 C C . HIS A 1 117 ? -7.573 -19.868 11.589 1.00 95.56 117 HIS A C 1
ATOM 890 O O . HIS A 1 117 ? -8.233 -20.454 10.740 1.00 95.56 117 HIS A O 1
ATOM 896 N N . LEU A 1 118 ? -6.333 -19.415 11.356 1.00 92.81 118 LEU A N 1
ATOM 897 C CA . LEU A 1 118 ? -5.715 -19.366 10.017 1.00 92.81 118 LEU A CA 1
ATOM 898 C C . LEU A 1 118 ? -4.257 -19.840 9.993 1.00 92.81 118 LEU A C 1
ATOM 900 O O . LEU A 1 118 ? -3.536 -19.538 9.048 1.00 92.81 118 LEU A O 1
ATOM 904 N N . ASP A 1 119 ? -3.793 -20.483 11.064 1.00 91.12 119 ASP A N 1
ATOM 905 C CA . ASP A 1 119 ? -2.367 -20.717 11.317 1.00 91.12 119 ASP A CA 1
ATOM 906 C C . ASP A 1 119 ? -1.506 -19.451 11.108 1.00 91.12 119 ASP A C 1
ATOM 908 O O . ASP A 1 119 ? -0.426 -19.451 10.520 1.00 91.12 119 ASP A O 1
ATOM 912 N N . SER A 1 120 ? -2.012 -18.320 11.599 1.00 89.88 120 SER A N 1
ATOM 913 C CA . SER A 1 120 ? -1.425 -16.995 11.393 1.00 89.88 120 SER A CA 1
ATOM 914 C C . SER A 1 120 ? -0.903 -16.410 12.706 1.00 89.88 120 SER A C 1
ATOM 916 O O . SER A 1 120 ? -0.800 -17.115 13.705 1.00 89.88 120 SER A O 1
ATOM 918 N N . GLY A 1 121 ? -0.504 -15.136 12.709 1.00 89.19 121 GLY A N 1
ATOM 919 C CA . GLY A 1 121 ? -0.186 -14.405 13.936 1.00 89.19 121 GLY A CA 1
ATOM 920 C C . GLY A 1 121 ? -1.454 -14.065 14.716 1.00 89.19 121 GLY A C 1
ATOM 921 O O . GLY A 1 121 ? -1.819 -14.762 15.656 1.00 89.19 121 GLY A O 1
ATOM 922 N N . GLY A 1 122 ? -2.127 -12.996 14.299 1.00 93.31 122 GLY A N 1
ATOM 923 C CA . GLY A 1 122 ? -3.401 -12.552 14.851 1.00 93.31 122 GLY A CA 1
ATOM 924 C C . GLY A 1 122 ? -3.610 -11.053 14.654 1.00 93.31 122 GLY A C 1
ATOM 925 O O . GLY A 1 122 ? -2.632 -10.311 14.551 1.00 93.31 122 GLY A O 1
ATOM 926 N N . LEU A 1 123 ? -4.868 -10.626 14.558 1.00 96.88 123 LEU A N 1
ATOM 927 C CA . LEU A 1 123 ? -5.261 -9.241 14.288 1.00 96.88 123 LEU A CA 1
ATOM 928 C C . LEU A 1 123 ? -6.586 -8.901 14.976 1.00 96.88 123 LEU A C 1
ATOM 930 O O . LEU A 1 123 ? -7.454 -9.763 15.118 1.00 96.88 123 LEU A O 1
ATOM 934 N N . PHE A 1 124 ? -6.765 -7.631 15.313 1.00 98.56 124 PHE A N 1
ATOM 935 C CA . PHE A 1 124 ? -8.061 -7.033 15.628 1.00 98.56 124 PHE A CA 1
ATOM 936 C C . PHE A 1 124 ? -8.384 -5.957 14.594 1.00 98.56 124 PHE A C 1
ATOM 938 O O . PHE A 1 124 ? -7.485 -5.220 14.189 1.00 98.56 124 PHE A O 1
ATOM 945 N N . LEU A 1 125 ? -9.644 -5.869 14.165 1.00 98.75 125 LEU A N 1
ATOM 946 C CA . LEU A 1 125 ? -10.122 -4.869 13.214 1.00 98.75 125 LEU A CA 1
ATOM 947 C C . LEU A 1 125 ? -11.426 -4.236 13.701 1.00 98.75 125 LEU A C 1
ATOM 949 O O . LEU A 1 125 ? -12.389 -4.948 13.980 1.00 98.75 125 LEU A O 1
ATOM 953 N N . ALA A 1 126 ? -11.492 -2.905 13.700 1.00 98.81 126 ALA A N 1
ATOM 954 C CA . ALA A 1 126 ? -12.725 -2.150 13.907 1.00 98.81 126 ALA A CA 1
ATOM 955 C C . ALA A 1 126 ? -12.900 -1.114 12.791 1.00 98.81 126 ALA A C 1
ATOM 957 O O . ALA A 1 126 ? -12.025 -0.279 12.551 1.00 98.81 126 ALA A O 1
ATOM 958 N N . LYS A 1 127 ? -14.031 -1.179 12.085 1.00 98.75 127 LYS A N 1
ATOM 959 C CA . LYS A 1 127 ? -14.357 -0.279 10.977 1.00 98.75 127 LYS A CA 1
ATOM 960 C C . LYS A 1 127 ? -15.319 0.782 11.492 1.00 98.75 127 LYS A C 1
ATOM 962 O O . LYS A 1 127 ? -16.430 0.469 11.901 1.00 98.75 127 LYS A O 1
ATOM 967 N N . LEU A 1 128 ? -14.879 2.031 11.472 1.00 98.69 128 LEU A N 1
ATOM 968 C CA . LEU A 1 128 ? -15.637 3.178 11.952 1.00 98.69 128 LEU A CA 1
ATOM 969 C C . LEU A 1 128 ? -16.080 4.039 10.767 1.00 98.69 128 LEU A C 1
ATOM 971 O O . LEU A 1 128 ? -15.294 4.310 9.854 1.00 98.69 128 LEU A O 1
ATOM 975 N N . ARG A 1 129 ? -17.325 4.502 10.785 1.00 98.06 129 ARG A N 1
ATOM 976 C CA . ARG A 1 129 ? -17.856 5.515 9.870 1.00 98.06 129 ARG A CA 1
ATOM 977 C C . ARG A 1 129 ? -17.855 6.855 10.590 1.00 98.06 129 ARG A C 1
ATOM 979 O O . ARG A 1 129 ? -18.441 6.963 11.662 1.00 98.06 129 ARG A O 1
ATOM 986 N N . ARG A 1 130 ? -17.234 7.884 10.005 1.00 96.19 130 ARG A N 1
ATOM 987 C CA . ARG A 1 130 ? -17.379 9.254 10.520 1.00 96.19 130 ARG A CA 1
ATOM 988 C C . ARG A 1 130 ? -18.799 9.744 10.252 1.00 96.19 130 ARG A C 1
ATOM 990 O O . ARG A 1 130 ? -19.224 9.758 9.097 1.00 96.19 130 ARG A O 1
ATOM 997 N N . LEU A 1 131 ? -19.500 10.142 11.304 1.00 95.06 131 LEU A N 1
ATOM 998 C CA . LEU A 1 131 ? -20.821 10.754 11.228 1.00 95.06 131 LEU A CA 1
ATOM 999 C C . LEU A 1 131 ? -20.701 12.216 10.788 1.00 95.06 131 LEU A C 1
ATOM 1001 O O . LEU A 1 131 ? -19.653 12.844 10.951 1.00 95.06 131 LEU A O 1
ATOM 1005 N N . ASP A 1 132 ? -21.773 12.738 10.202 1.00 87.19 132 ASP A N 1
ATOM 1006 C CA . ASP A 1 132 ? -21.897 14.167 9.938 1.00 87.19 132 ASP A CA 1
ATOM 1007 C C . ASP A 1 132 ? -22.455 14.847 11.191 1.00 87.19 132 ASP A C 1
ATOM 1009 O O . ASP A 1 132 ? -23.616 14.661 11.551 1.00 87.19 132 ASP A O 1
ATOM 1013 N N . ASP A 1 133 ? -21.594 15.568 11.900 1.00 80.62 133 ASP A N 1
ATOM 1014 C CA . ASP A 1 133 ? -21.917 16.309 13.119 1.00 80.62 133 ASP A CA 1
ATOM 1015 C C . ASP A 1 133 ? -22.121 17.809 12.849 1.00 80.62 133 ASP A C 1
ATOM 1017 O O . ASP A 1 133 ? -22.146 18.611 13.782 1.00 80.62 133 ASP A O 1
ATOM 1021 N N . GLY A 1 134 ? -22.243 18.212 11.577 1.00 73.75 134 GLY A N 1
ATOM 1022 C CA . GLY A 1 134 ? -22.364 19.615 11.182 1.00 73.75 134 GLY A CA 1
ATOM 1023 C C . GLY A 1 134 ? -21.064 20.417 11.319 1.00 73.75 134 GLY A C 1
ATOM 1024 O O . GLY A 1 134 ? -21.058 21.613 11.016 1.00 73.75 134 GLY A O 1
ATOM 1025 N N . SER A 1 135 ? -19.952 19.792 11.731 1.00 66.06 135 SER A N 1
ATOM 1026 C CA . SER A 1 135 ? -18.627 20.401 11.628 1.00 66.06 135 SER A CA 1
ATOM 1027 C C . SER A 1 135 ? -18.178 20.359 10.163 1.00 66.06 135 SER A C 1
ATOM 1029 O O . SER A 1 135 ? -18.005 19.296 9.562 1.00 66.06 135 SER A O 1
ATOM 1031 N N . ALA A 1 136 ? -18.060 21.534 9.540 1.00 52.97 136 ALA A N 1
ATOM 1032 C CA . ALA A 1 136 ? -17.707 21.649 8.130 1.00 52.97 136 ALA A CA 1
ATOM 1033 C C . ALA A 1 136 ? -16.354 20.958 7.845 1.00 52.97 136 ALA A C 1
ATOM 1035 O O . ALA A 1 136 ? -15.319 21.347 8.379 1.00 52.97 136 ALA A O 1
ATOM 1036 N N . ALA A 1 137 ? -16.387 19.941 6.977 1.00 57.00 137 ALA A N 1
ATOM 1037 C CA . ALA A 1 137 ? -15.241 19.226 6.407 1.00 57.00 137 ALA A CA 1
ATOM 1038 C C . ALA A 1 137 ? -14.307 18.475 7.395 1.00 57.00 137 ALA A C 1
ATOM 1040 O O . ALA A 1 137 ? -14.498 18.399 8.607 1.00 57.00 137 ALA A O 1
ATOM 1041 N N . ALA A 1 138 ? -13.326 17.751 6.844 1.00 61.34 138 ALA A N 1
ATOM 1042 C CA . ALA A 1 138 ? -12.139 17.353 7.606 1.00 61.34 138 ALA A CA 1
ATOM 1043 C C . ALA A 1 138 ? -11.411 18.635 8.026 1.00 61.34 138 ALA A C 1
ATOM 1045 O O . ALA A 1 138 ? -11.353 19.548 7.209 1.00 61.34 138 ALA A O 1
ATOM 1046 N N . ASP A 1 139 ? -10.883 18.688 9.250 1.00 65.12 139 ASP A N 1
ATOM 1047 C CA . ASP A 1 139 ? -10.243 19.873 9.838 1.00 65.12 139 ASP A CA 1
ATOM 1048 C C . ASP A 1 139 ? -9.336 20.578 8.807 1.00 65.12 139 ASP A C 1
ATOM 1050 O O . ASP A 1 139 ? -8.275 20.060 8.449 1.00 65.12 139 ASP A O 1
ATOM 1054 N N . GLU A 1 140 ? -9.786 21.724 8.272 1.00 62.75 140 GLU A N 1
ATOM 1055 C CA . GLU A 1 140 ? -9.101 22.441 7.185 1.00 62.75 140 GLU A CA 1
ATOM 1056 C C . GLU A 1 140 ? -7.705 22.904 7.606 1.00 62.75 140 GLU A C 1
ATOM 1058 O O . GLU A 1 140 ? -6.814 23.012 6.764 1.00 62.75 140 GLU A O 1
ATOM 1063 N N . SER A 1 141 ? -7.457 23.061 8.912 1.00 60.38 141 SER A N 1
ATOM 1064 C CA . SER A 1 141 ? -6.112 23.331 9.427 1.00 60.38 141 SER A CA 1
ATOM 1065 C C . SER A 1 141 ? -5.127 22.194 9.115 1.00 60.38 141 SER A C 1
ATOM 1067 O O . SER A 1 141 ? -3.927 22.431 8.990 1.00 60.38 141 SER A O 1
ATOM 1069 N N . LEU A 1 142 ? -5.619 20.965 8.905 1.00 63.19 142 LEU A N 1
ATOM 1070 C CA . LEU A 1 142 ? -4.827 19.812 8.457 1.00 63.19 142 LEU A CA 1
ATOM 1071 C C . LEU A 1 142 ? -4.609 19.785 6.939 1.00 63.19 142 LEU A C 1
ATOM 1073 O O . LEU A 1 142 ? -3.711 19.081 6.470 1.00 63.19 142 LEU A O 1
ATOM 1077 N N . ARG A 1 143 ? -5.418 20.538 6.185 1.00 63.47 143 ARG A N 1
ATOM 1078 C CA . ARG A 1 143 ? -5.240 20.802 4.749 1.00 63.47 143 ARG A CA 1
ATOM 1079 C C . ARG A 1 143 ? -4.425 22.066 4.466 1.00 63.47 143 ARG A C 1
ATOM 1081 O O . ARG A 1 143 ? -4.173 22.369 3.304 1.00 63.47 143 ARG A O 1
ATOM 1088 N N . GLY A 1 144 ? -3.974 22.782 5.495 1.00 65.06 144 GLY A N 1
ATOM 1089 C CA . GLY A 1 144 ? -3.075 23.919 5.326 1.00 65.06 144 GLY A CA 1
ATOM 1090 C C . GLY A 1 144 ? -1.857 23.542 4.475 1.00 65.06 144 GLY A C 1
ATOM 1091 O O . GLY A 1 144 ? -1.132 22.599 4.792 1.00 65.06 144 GLY A O 1
ATOM 1092 N N . GLY A 1 145 ? -1.661 24.274 3.378 1.00 67.50 145 GLY A N 1
ATOM 1093 C CA . GLY A 1 145 ? -0.515 24.149 2.481 1.00 67.50 145 GLY A CA 1
ATOM 1094 C C . GLY A 1 145 ? -0.614 23.086 1.383 1.00 67.50 145 GLY A C 1
ATOM 1095 O O . GLY A 1 145 ? 0.389 22.871 0.702 1.00 67.50 145 GLY A O 1
ATOM 1096 N N . TRP A 1 146 ? -1.773 22.434 1.205 1.00 78.62 146 TRP A N 1
ATOM 1097 C CA . TRP A 1 146 ? -2.058 21.593 0.035 1.00 78.62 146 TRP A CA 1
ATOM 1098 C C . TRP A 1 146 ? -2.352 22.465 -1.189 1.00 78.62 146 TRP A C 1
ATOM 1100 O O . TRP A 1 146 ? -3.219 23.332 -1.138 1.00 78.62 146 TRP A O 1
ATOM 1110 N N . THR A 1 147 ? -1.625 22.236 -2.278 1.00 80.38 147 THR A N 1
ATOM 1111 C CA . THR A 1 147 ? -1.753 22.952 -3.554 1.00 80.38 147 THR A CA 1
ATOM 1112 C C . THR A 1 147 ? -1.700 21.963 -4.720 1.00 80.38 147 THR A C 1
ATOM 1114 O O . THR A 1 147 ? -1.214 20.844 -4.525 1.00 80.38 147 THR A O 1
ATOM 1117 N N . PRO A 1 148 ? -2.189 22.325 -5.925 1.00 85.81 148 PRO A N 1
ATOM 1118 C CA . PRO A 1 148 ? -2.069 21.469 -7.102 1.00 85.81 148 PRO A CA 1
ATOM 1119 C C . PRO A 1 148 ? -0.628 21.005 -7.325 1.00 85.81 148 PRO A C 1
ATOM 1121 O O . PRO A 1 148 ? 0.313 21.782 -7.136 1.00 85.81 148 PRO A O 1
ATOM 1124 N N . VAL A 1 149 ? -0.438 19.742 -7.718 1.00 83.00 149 VAL A N 1
ATOM 1125 C CA . VAL A 1 149 ? 0.913 19.204 -7.930 1.00 83.00 149 VAL A CA 1
ATOM 1126 C C . VAL A 1 149 ? 1.605 19.969 -9.059 1.00 83.00 149 VAL A C 1
ATOM 1128 O O . VAL A 1 149 ? 1.168 19.950 -10.208 1.00 83.00 149 VAL A O 1
ATOM 1131 N N . ALA A 1 150 ? 2.704 20.649 -8.732 1.00 80.94 150 ALA A N 1
ATOM 1132 C CA . ALA A 1 150 ? 3.521 21.332 -9.723 1.00 80.94 150 ALA A CA 1
ATOM 1133 C C . ALA A 1 150 ? 4.218 20.320 -10.649 1.00 80.94 150 ALA A C 1
ATOM 1135 O O . ALA A 1 150 ? 4.682 19.272 -10.202 1.00 80.94 150 ALA A O 1
ATOM 1136 N N . ALA A 1 151 ? 4.377 20.680 -11.927 1.00 81.25 151 ALA A N 1
ATOM 1137 C CA . ALA A 1 151 ? 5.127 19.874 -12.898 1.00 81.25 151 ALA A CA 1
ATOM 1138 C C . ALA A 1 151 ? 6.613 19.706 -12.504 1.00 81.25 151 ALA A C 1
ATOM 1140 O O . ALA A 1 151 ? 7.272 18.739 -12.880 1.00 81.25 151 ALA A O 1
ATOM 1141 N N . ASN A 1 152 ? 7.131 20.630 -11.695 1.00 82.06 152 ASN A N 1
ATOM 1142 C CA . ASN A 1 152 ? 8.496 20.632 -11.198 1.00 82.06 152 ASN A CA 1
ATOM 1143 C C . ASN A 1 152 ? 8.535 20.450 -9.689 1.00 82.06 152 ASN A C 1
ATOM 1145 O O . ASN A 1 152 ? 7.814 21.121 -8.948 1.00 82.06 152 ASN A O 1
ATOM 1149 N N . PHE A 1 153 ? 9.431 19.579 -9.225 1.00 77.81 153 PHE A N 1
ATOM 1150 C CA . PHE A 1 153 ? 9.750 19.521 -7.808 1.00 77.81 153 PHE A CA 1
ATOM 1151 C C . PHE A 1 153 ? 10.415 20.844 -7.386 1.00 77.81 153 PHE A C 1
ATOM 1153 O O . PHE A 1 153 ? 11.212 21.393 -8.152 1.00 77.81 153 PHE A O 1
ATOM 1160 N N . PRO A 1 154 ? 10.131 21.369 -6.183 1.00 72.75 154 PRO A N 1
ATOM 1161 C CA . PRO A 1 154 ? 10.766 22.593 -5.709 1.00 72.75 154 PRO A CA 1
ATOM 1162 C C . PRO A 1 154 ? 12.299 22.591 -5.868 1.00 72.75 154 PRO A C 1
ATOM 1164 O O . PRO A 1 154 ? 12.976 21.654 -5.437 1.00 72.75 154 PRO A O 1
ATOM 1167 N N . GLY A 1 155 ? 12.836 23.651 -6.479 1.00 71.00 155 GLY A N 1
ATOM 1168 C CA . GLY A 1 155 ? 14.259 23.787 -6.822 1.00 71.00 155 GLY A CA 1
ATOM 1169 C C . GLY A 1 155 ? 14.600 23.457 -8.282 1.00 71.00 155 GLY A C 1
ATOM 1170 O O . GLY A 1 155 ? 15.691 23.800 -8.729 1.00 71.00 155 GLY A O 1
ATOM 1171 N N . GLU A 1 156 ? 13.676 22.860 -9.036 1.00 76.00 156 GLU A N 1
ATOM 1172 C CA . GLU A 1 156 ? 13.783 22.672 -10.488 1.00 76.00 156 GLU A CA 1
ATOM 1173 C C . GLU A 1 156 ? 13.138 23.861 -11.226 1.00 76.00 156 GLU A C 1
ATOM 1175 O O . GLU A 1 156 ? 12.084 24.353 -10.820 1.00 76.00 156 GLU A O 1
ATOM 1180 N N . SER A 1 157 ? 13.759 24.337 -12.309 1.00 74.38 157 SER A N 1
ATOM 1181 C CA . SER A 1 157 ? 13.293 25.514 -13.071 1.00 74.38 157 SER A CA 1
ATOM 1182 C C . SER A 1 157 ? 12.998 25.242 -14.548 1.00 74.38 157 SER A C 1
ATOM 1184 O O . SER A 1 157 ? 12.503 26.127 -15.244 1.00 74.38 157 SER A O 1
ATOM 1186 N N . VAL A 1 158 ? 13.299 24.039 -15.036 1.00 81.44 158 VAL A N 1
ATOM 1187 C CA . VAL A 1 158 ? 13.135 23.663 -16.447 1.00 81.44 158 VAL A CA 1
ATOM 1188 C C . VAL A 1 158 ? 11.751 23.057 -16.656 1.00 81.44 158 VAL A C 1
ATOM 1190 O O . VAL A 1 158 ? 11.301 22.271 -15.834 1.00 81.44 158 VAL A O 1
ATOM 1193 N N . ASP A 1 159 ? 11.063 23.417 -17.738 1.00 86.88 159 ASP A N 1
ATOM 1194 C CA . ASP A 1 159 ? 9.786 22.793 -18.103 1.00 86.88 159 ASP A CA 1
ATOM 1195 C C . ASP A 1 159 ? 9.995 21.304 -18.458 1.00 86.88 159 ASP A C 1
ATOM 1197 O O . ASP A 1 159 ? 10.765 21.008 -19.378 1.00 86.88 159 ASP A O 1
ATOM 1201 N N . PRO A 1 160 ? 9.327 20.359 -17.767 1.00 90.62 160 PRO A N 1
ATOM 1202 C CA . PRO A 1 160 ? 9.503 18.932 -18.009 1.00 90.62 160 PRO A CA 1
ATOM 1203 C C . PRO A 1 160 ? 8.730 18.419 -19.227 1.00 90.62 160 PRO A C 1
ATOM 1205 O O . PRO A 1 160 ? 8.945 17.276 -19.630 1.00 90.62 160 PRO A O 1
ATOM 1208 N N . SER A 1 161 ? 7.838 19.217 -19.822 1.00 92.44 161 SER A N 1
ATOM 1209 C CA . SER A 1 161 ? 6.936 18.778 -20.898 1.00 92.44 161 SER A CA 1
ATOM 1210 C C . SER A 1 161 ? 7.655 18.094 -22.077 1.00 92.44 161 SER A C 1
ATOM 1212 O O . SER A 1 161 ? 7.206 17.024 -22.494 1.00 92.44 161 SER A O 1
ATOM 1214 N N . PRO A 1 162 ? 8.809 18.593 -22.574 1.00 92.94 162 PRO A N 1
ATOM 1215 C CA . PRO A 1 162 ? 9.558 17.905 -23.629 1.00 92.94 162 PRO A CA 1
ATOM 1216 C C . PRO A 1 162 ? 10.098 16.534 -23.196 1.00 92.94 162 PRO A C 1
ATOM 1218 O O . PRO A 1 162 ? 10.082 15.582 -23.978 1.00 92.94 162 PRO A O 1
ATOM 1221 N N . LEU A 1 163 ? 10.555 16.407 -21.943 1.00 93.00 163 LEU A N 1
ATOM 1222 C CA . LEU A 1 163 ? 11.036 15.136 -21.390 1.00 93.00 163 LEU A CA 1
ATOM 1223 C C . LEU A 1 163 ? 9.885 14.140 -21.226 1.00 93.00 163 LEU A C 1
ATOM 1225 O O . LEU A 1 163 ? 10.067 12.952 -21.488 1.00 93.00 163 LEU A O 1
ATOM 1229 N N . VAL A 1 164 ? 8.712 14.620 -20.805 1.00 94.88 164 VAL A N 1
ATOM 1230 C CA . VAL A 1 164 ? 7.498 13.807 -20.661 1.00 94.88 164 VAL A CA 1
ATOM 1231 C C . VAL A 1 164 ? 7.051 13.257 -22.011 1.00 94.88 164 VAL A C 1
ATOM 1233 O O . VAL A 1 164 ? 6.825 12.053 -22.118 1.00 94.88 164 VAL A O 1
ATOM 1236 N N . GLU A 1 165 ? 6.984 14.088 -23.054 1.00 95.25 165 GLU A N 1
ATOM 1237 C CA . GLU A 1 165 ? 6.615 13.603 -24.390 1.00 95.25 165 GLU A CA 1
ATOM 1238 C C . GLU A 1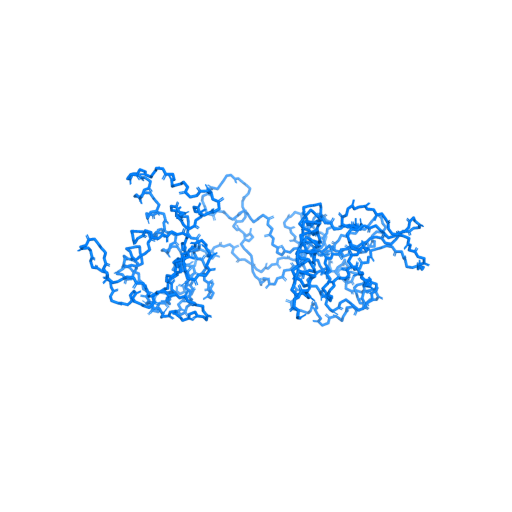 165 ? 7.664 12.649 -24.964 1.00 95.25 165 GLU A C 1
ATOM 1240 O O . GLU A 1 165 ? 7.299 11.584 -25.456 1.00 95.25 165 GLU A O 1
ATOM 1245 N N . THR A 1 166 ? 8.958 12.932 -24.777 1.00 95.69 166 THR A N 1
ATOM 1246 C CA . THR A 1 166 ? 10.030 11.996 -25.162 1.00 95.69 166 THR A CA 1
ATOM 1247 C C . THR A 1 166 ? 9.866 10.643 -24.460 1.00 95.69 166 THR A C 1
ATOM 1249 O O . THR A 1 166 ? 10.027 9.591 -25.073 1.00 95.69 166 THR A O 1
ATOM 1252 N N . ALA A 1 167 ? 9.527 10.639 -23.168 1.00 96.44 167 ALA A N 1
ATOM 1253 C CA . ALA A 1 167 ? 9.290 9.412 -22.413 1.00 96.44 167 ALA A CA 1
ATOM 1254 C C . ALA A 1 167 ? 8.033 8.657 -22.879 1.00 96.44 167 ALA A C 1
ATOM 1256 O O . ALA A 1 167 ? 8.052 7.428 -22.938 1.00 96.44 167 ALA A O 1
ATOM 1257 N N . ARG A 1 168 ? 6.951 9.366 -23.219 1.00 96.50 168 ARG A N 1
ATOM 1258 C CA . ARG A 1 168 ? 5.714 8.769 -23.746 1.00 96.50 168 ARG A CA 1
ATOM 1259 C C . ARG A 1 168 ? 5.925 8.136 -25.114 1.00 96.50 168 ARG A C 1
ATOM 1261 O O . ARG A 1 168 ? 5.555 6.981 -25.301 1.00 96.50 168 ARG A O 1
ATOM 1268 N N . GLU A 1 169 ? 6.555 8.863 -26.033 1.00 96.69 169 GLU A N 1
ATOM 1269 C CA . GLU A 1 169 ? 6.918 8.356 -27.360 1.00 96.69 169 GLU A CA 1
ATOM 1270 C C . GLU A 1 169 ? 7.809 7.121 -27.256 1.00 96.69 169 GLU A C 1
ATOM 1272 O O . GLU A 1 169 ? 7.625 6.150 -27.981 1.00 96.69 169 GLU A O 1
ATOM 1277 N N . ASP A 1 170 ? 8.750 7.127 -26.318 1.00 96.81 170 ASP A N 1
ATOM 1278 C CA . ASP A 1 170 ? 9.637 6.000 -26.085 1.00 96.81 170 ASP A CA 1
ATOM 1279 C C . ASP A 1 170 ? 8.907 4.745 -25.584 1.00 96.81 170 ASP A C 1
ATOM 1281 O O . ASP A 1 170 ? 9.173 3.643 -26.070 1.00 96.81 170 ASP A O 1
ATOM 1285 N N . LEU A 1 171 ? 7.976 4.901 -24.639 1.00 97.69 171 LEU A N 1
ATOM 1286 C CA . LEU A 1 171 ? 7.145 3.803 -24.141 1.00 97.69 171 LEU A CA 1
ATOM 1287 C C . LEU A 1 171 ? 6.228 3.250 -25.239 1.00 97.69 171 LEU A C 1
ATOM 1289 O O . LEU A 1 171 ? 6.109 2.034 -25.381 1.00 97.69 171 LEU A O 1
ATOM 1293 N N . GLU A 1 172 ? 5.645 4.126 -26.052 1.00 97.56 172 GLU A N 1
ATOM 1294 C CA . GLU A 1 172 ? 4.815 3.754 -27.198 1.00 97.56 172 GLU A CA 1
ATOM 1295 C C . GLU A 1 172 ? 5.630 3.000 -28.258 1.00 97.56 172 GLU A C 1
ATOM 1297 O O . GLU A 1 172 ? 5.315 1.864 -28.605 1.00 97.56 172 GLU A O 1
ATOM 1302 N N . GLN A 1 173 ? 6.733 3.585 -28.728 1.00 96.44 173 GLN A N 1
ATOM 1303 C CA . GLN A 1 173 ? 7.493 3.059 -29.862 1.00 96.44 173 GLN A CA 1
ATOM 1304 C C . GLN A 1 173 ? 8.375 1.862 -29.505 1.00 96.44 173 GLN A C 1
ATOM 1306 O O . GLN A 1 173 ? 8.518 0.943 -30.309 1.00 96.44 173 GLN A O 1
ATOM 1311 N N . ARG A 1 174 ? 9.030 1.868 -28.334 1.00 96.38 174 ARG A N 1
ATOM 1312 C CA . ARG A 1 174 ? 9.963 0.793 -27.958 1.00 96.38 174 ARG A CA 1
ATOM 1313 C C . ARG A 1 174 ? 9.316 -0.298 -27.126 1.00 96.38 174 ARG A C 1
ATOM 1315 O O . ARG A 1 174 ? 9.777 -1.430 -27.214 1.00 96.38 174 ARG A O 1
ATOM 1322 N N . PHE A 1 175 ? 8.336 0.039 -26.293 1.00 97.56 175 PHE A N 1
ATOM 1323 C CA . PHE A 1 175 ? 7.720 -0.897 -25.349 1.00 97.56 175 PHE A CA 1
ATOM 1324 C C . PHE A 1 175 ? 6.273 -1.254 -25.717 1.00 97.56 175 PHE A C 1
ATOM 1326 O O . PHE A 1 175 ? 5.685 -2.117 -25.066 1.00 97.56 175 PHE A O 1
ATOM 1333 N N . GLY A 1 176 ? 5.718 -0.660 -26.780 1.00 97.75 176 GLY A N 1
ATOM 1334 C CA . GLY A 1 176 ? 4.382 -0.985 -27.278 1.00 97.75 176 GLY A CA 1
ATOM 1335 C C . GLY A 1 176 ? 3.264 -0.593 -26.312 1.00 97.75 176 GLY A C 1
ATOM 1336 O O . GLY A 1 176 ? 2.208 -1.218 -26.332 1.00 97.75 176 GLY A O 1
ATOM 1337 N N . VAL A 1 177 ? 3.511 0.384 -25.435 1.00 97.81 177 VAL A N 1
ATOM 1338 C CA . VAL A 1 177 ? 2.555 0.840 -24.417 1.00 97.81 177 VAL A CA 1
ATOM 1339 C C . VAL A 1 177 ? 1.601 1.851 -25.045 1.00 97.81 177 VAL A C 1
ATOM 1341 O O . VAL A 1 177 ? 2.047 2.872 -25.567 1.00 97.81 177 VAL A O 1
ATOM 1344 N N . ASP A 1 178 ? 0.289 1.607 -24.976 1.00 95.88 178 ASP A N 1
ATOM 1345 C CA . ASP A 1 178 ? -0.682 2.578 -25.497 1.00 95.88 178 ASP A CA 1
ATOM 1346 C C . ASP A 1 178 ? -0.661 3.859 -24.659 1.00 95.88 178 ASP A C 1
ATOM 1348 O O . ASP A 1 178 ? -0.646 3.821 -23.428 1.00 95.88 178 ASP A O 1
ATOM 1352 N N . ARG A 1 179 ? -0.752 5.020 -25.316 1.00 90.88 179 ARG A N 1
ATOM 1353 C CA . ARG A 1 179 ? -0.776 6.321 -24.621 1.00 90.88 179 ARG A CA 1
ATOM 1354 C C . ARG A 1 179 ? -1.911 6.453 -23.603 1.00 90.88 179 ARG A C 1
ATOM 1356 O O . ARG A 1 179 ? -1.752 7.174 -22.620 1.00 90.88 179 ARG A O 1
ATOM 1363 N N . GLY A 1 180 ? -3.031 5.763 -23.830 1.00 92.62 180 GLY A N 1
ATOM 1364 C CA . GLY A 1 180 ? -4.180 5.750 -22.921 1.00 92.62 180 GLY A CA 1
ATOM 1365 C C . GLY A 1 180 ? -3.848 5.217 -21.524 1.00 92.62 180 GLY A C 1
ATOM 1366 O O . GLY A 1 180 ? -4.397 5.712 -20.547 1.00 92.62 180 GLY A O 1
ATOM 1367 N N . GLU A 1 181 ? -2.875 4.308 -21.409 1.00 92.25 181 GLU A N 1
ATOM 1368 C CA . GLU A 1 181 ? -2.421 3.728 -20.133 1.00 92.25 181 GLU A CA 1
ATOM 1369 C C . GLU A 1 181 ? -1.793 4.772 -19.192 1.00 92.25 181 GLU A C 1
ATOM 1371 O O . GLU A 1 181 ? -1.658 4.556 -17.990 1.00 92.25 181 GLU A O 1
ATOM 1376 N N . LEU A 1 182 ? -1.391 5.922 -19.743 1.00 91.81 182 LEU A N 1
ATOM 1377 C CA . LEU A 1 182 ? -0.718 7.013 -19.038 1.00 91.81 182 LEU A CA 1
ATOM 1378 C C . LEU A 1 182 ? -1.562 8.300 -19.008 1.00 91.81 182 LEU A C 1
ATOM 1380 O O . LEU A 1 182 ? -1.013 9.381 -18.766 1.00 91.81 182 LEU A O 1
ATOM 1384 N N . ALA A 1 183 ? -2.862 8.209 -19.309 1.00 89.50 183 ALA A N 1
ATOM 1385 C CA . ALA A 1 183 ? -3.757 9.365 -19.368 1.00 89.50 183 ALA A CA 1
ATOM 1386 C C . ALA A 1 183 ? -4.098 9.912 -17.972 1.00 89.50 183 ALA A C 1
ATOM 1388 O O . ALA A 1 183 ? -4.094 11.125 -17.778 1.00 89.50 183 ALA A O 1
ATOM 1389 N N . ASP A 1 184 ? -4.301 9.020 -17.000 1.00 88.50 184 ASP A N 1
ATOM 1390 C CA . ASP A 1 184 ? -4.772 9.364 -15.649 1.00 88.50 184 ASP A CA 1
ATOM 1391 C C . ASP A 1 184 ? -3.631 9.550 -14.631 1.00 88.50 184 ASP A C 1
ATOM 1393 O O . ASP A 1 184 ? -3.848 9.554 -13.418 1.00 88.50 184 ASP A O 1
ATOM 1397 N N . VAL A 1 185 ? -2.390 9.679 -15.110 1.00 92.31 185 VAL A N 1
ATOM 1398 C CA . VAL A 1 185 ? -1.211 9.890 -14.262 1.00 92.31 185 VAL A CA 1
ATOM 1399 C C . VAL A 1 185 ? -0.554 11.235 -14.549 1.00 92.31 185 VAL A C 1
ATOM 1401 O O . VAL A 1 185 ? -0.323 11.621 -15.696 1.00 92.31 185 VAL A O 1
ATOM 1404 N N . GLY A 1 186 ? -0.214 11.941 -13.476 1.00 92.19 186 GLY A N 1
ATOM 1405 C CA . GLY A 1 186 ? 0.577 13.160 -13.517 1.00 92.19 186 GLY A CA 1
ATOM 1406 C C . GLY A 1 186 ? 2.074 12.865 -13.574 1.00 92.19 186 GLY A C 1
ATOM 1407 O O . GLY A 1 186 ? 2.549 11.838 -13.074 1.00 92.19 186 GLY A O 1
ATOM 1408 N N . TRP A 1 187 ? 2.819 13.790 -14.177 1.00 92.69 187 TRP A N 1
ATOM 1409 C CA . TRP A 1 187 ? 4.267 13.720 -14.338 1.00 92.69 187 TRP 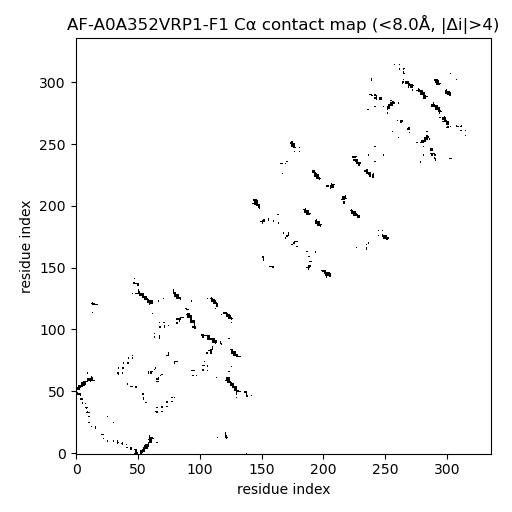A CA 1
ATOM 1410 C C . TRP A 1 187 ? 4.936 14.858 -13.576 1.00 92.69 187 TRP A C 1
ATOM 1412 O O . TRP A 1 187 ? 4.529 16.012 -13.695 1.00 92.69 187 TRP A O 1
ATOM 1422 N N . VAL A 1 188 ? 6.000 14.537 -12.840 1.00 90.25 188 VAL A N 1
ATOM 1423 C CA . VAL A 1 188 ? 6.826 15.537 -12.154 1.00 90.25 188 VAL A CA 1
ATOM 1424 C C . VAL A 1 188 ? 8.311 15.271 -12.373 1.00 90.25 188 VAL A C 1
ATOM 1426 O O . VAL A 1 188 ? 8.767 14.123 -12.317 1.00 90.25 188 VAL A O 1
ATOM 1429 N N . GLN A 1 189 ? 9.086 16.330 -12.610 1.00 88.44 189 GLN A N 1
ATOM 1430 C CA . GLN A 1 189 ? 10.541 16.242 -12.708 1.00 88.44 189 GLN A CA 1
ATOM 1431 C C . GLN A 1 189 ? 11.215 16.475 -11.356 1.00 88.44 189 GLN A C 1
ATOM 1433 O O . GLN A 1 189 ? 10.884 17.405 -10.623 1.00 88.44 189 GLN A O 1
ATOM 1438 N N . ARG A 1 190 ? 12.198 15.624 -11.034 1.00 86.62 190 ARG A N 1
ATOM 1439 C CA . ARG A 1 190 ? 13.049 15.759 -9.844 1.00 86.62 190 ARG A CA 1
ATOM 1440 C C . ARG A 1 190 ? 14.427 15.143 -10.070 1.00 86.62 190 ARG A C 1
ATOM 1442 O O . ARG A 1 190 ? 14.538 13.927 -10.249 1.00 86.62 190 ARG A O 1
ATOM 1449 N N . GLY A 1 191 ? 15.4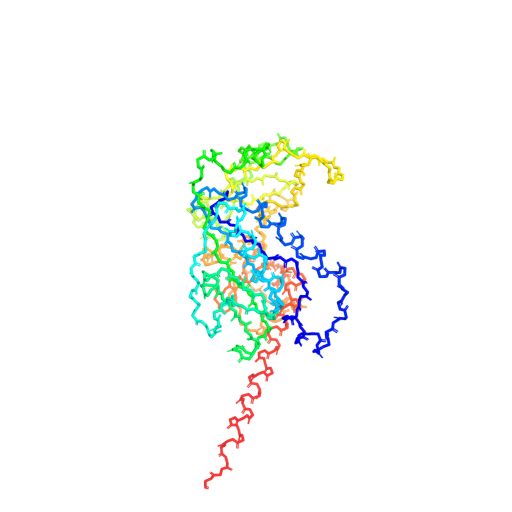79 15.953 -9.990 1.00 83.75 191 GLY A N 1
ATOM 1450 C CA . GLY A 1 191 ? 16.870 15.526 -10.144 1.00 83.75 191 GLY A CA 1
ATOM 1451 C C . GLY A 1 191 ? 17.166 14.965 -11.533 1.00 83.75 191 GLY A C 1
ATOM 1452 O O . GLY A 1 191 ? 17.785 13.905 -11.634 1.00 83.75 191 GLY A O 1
ATOM 1453 N N . GLY A 1 192 ? 16.653 15.621 -12.582 1.00 85.69 192 GLY A N 1
ATOM 1454 C CA . GLY A 1 192 ? 16.815 15.195 -13.982 1.00 85.69 192 GLY A CA 1
ATOM 1455 C C . GLY A 1 192 ? 16.076 13.903 -14.354 1.00 85.69 192 GLY A C 1
ATOM 1456 O O . GLY A 1 192 ? 16.425 13.247 -15.331 1.00 85.69 192 GLY A O 1
ATOM 1457 N N . ARG A 1 193 ? 15.091 13.490 -13.552 1.00 91.56 193 ARG A N 1
ATOM 1458 C CA . ARG A 1 193 ? 14.310 12.258 -13.738 1.00 91.56 193 ARG A CA 1
ATOM 1459 C C . ARG A 1 193 ? 12.831 12.566 -13.716 1.00 91.56 193 ARG A C 1
ATOM 1461 O O . ARG A 1 193 ? 12.417 13.502 -13.033 1.00 91.56 193 ARG A O 1
ATOM 1468 N N . LEU A 1 194 ? 12.048 11.711 -14.361 1.00 94.38 194 LEU A N 1
ATOM 1469 C CA . LEU A 1 194 ? 10.595 11.794 -14.337 1.00 94.38 194 LEU A CA 1
ATOM 1470 C C . LEU A 1 194 ? 9.997 10.819 -13.326 1.00 94.38 194 LEU A C 1
ATOM 1472 O O . LEU A 1 194 ? 10.417 9.663 -13.206 1.00 94.38 194 LEU A O 1
ATOM 1476 N N . TRP A 1 195 ? 8.991 11.300 -12.612 1.00 93.56 195 TRP A N 1
ATOM 1477 C CA . TRP A 1 195 ? 8.209 10.566 -11.630 1.00 93.56 195 TRP A CA 1
ATOM 1478 C C . TRP A 1 195 ? 6.736 10.595 -12.029 1.00 93.56 195 TRP A C 1
ATOM 1480 O O . TRP A 1 195 ? 6.270 11.593 -12.573 1.00 93.56 195 TRP A O 1
ATOM 1490 N N . LEU A 1 196 ? 6.020 9.511 -1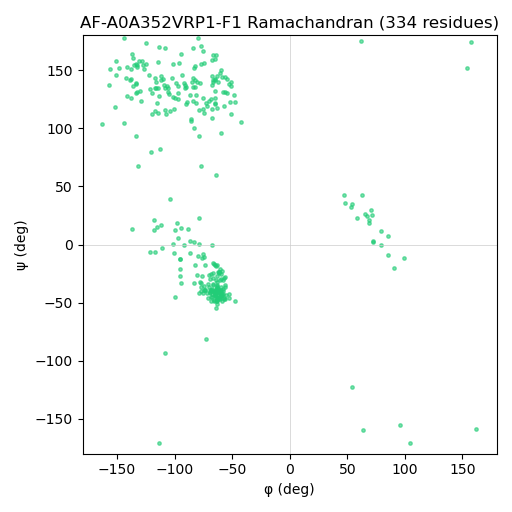1.731 1.00 94.25 196 LEU A N 1
ATOM 1491 C CA . LEU A 1 196 ? 4.578 9.392 -11.949 1.00 94.25 196 LEU A CA 1
ATOM 1492 C C . LEU A 1 196 ? 3.821 9.468 -10.631 1.00 94.25 196 LEU A C 1
ATOM 1494 O O . LEU A 1 196 ? 4.208 8.791 -9.679 1.00 94.25 196 LEU A O 1
ATOM 1498 N N . HIS A 1 197 ? 2.720 10.217 -10.594 1.00 92.06 197 HIS A N 1
ATOM 1499 C CA . HIS A 1 197 ? 1.795 10.291 -9.460 1.00 92.06 197 HIS A CA 1
ATOM 1500 C C . HIS A 1 197 ? 0.334 10.257 -9.923 1.00 92.06 197 HIS A C 1
ATOM 1502 O O . HIS A 1 197 ? 0.033 10.506 -11.082 1.00 92.06 197 HIS A O 1
ATOM 1508 N N . SER A 1 198 ? -0.581 9.982 -8.995 1.00 90.50 198 SER A N 1
ATOM 1509 C CA . SER A 1 198 ? -2.037 10.033 -9.216 1.00 90.50 198 SER A CA 1
ATOM 1510 C C . SER A 1 198 ? -2.730 11.076 -8.331 1.00 90.50 198 SER A C 1
ATOM 1512 O O . SER A 1 198 ? -3.937 11.026 -8.130 1.00 90.50 198 SER A O 1
ATOM 1514 N N . LEU A 1 199 ? -1.947 11.952 -7.697 1.00 86.88 199 LEU A N 1
ATOM 1515 C CA . LEU A 1 199 ? -2.456 12.975 -6.785 1.00 86.88 199 LEU A CA 1
ATOM 1516 C C . LEU A 1 199 ? -2.770 14.268 -7.536 1.00 86.88 199 LEU A C 1
ATOM 1518 O O . LEU A 1 199 ? -1.922 14.727 -8.299 1.00 86.88 199 LEU A O 1
ATOM 1522 N N . ASP A 1 200 ? -3.917 14.871 -7.232 1.00 85.44 200 ASP A N 1
ATOM 1523 C CA . ASP A 1 200 ? -4.292 16.204 -7.720 1.00 85.44 200 ASP A CA 1
ATOM 1524 C C . ASP A 1 200 ? -3.570 17.318 -6.947 1.00 85.44 200 ASP A C 1
ATOM 1526 O O . ASP A 1 200 ? -3.156 18.326 -7.518 1.00 85.44 200 ASP A O 1
ATOM 1530 N N . GLU A 1 201 ? -3.371 17.117 -5.640 1.00 85.38 201 GLU A N 1
ATOM 1531 C CA . GLU A 1 201 ? -2.796 18.100 -4.716 1.00 85.38 201 GLU A CA 1
ATOM 1532 C C . GLU A 1 201 ? -1.712 17.485 -3.814 1.00 85.38 201 GLU A C 1
ATOM 1534 O O . GLU A 1 201 ? -1.725 16.288 -3.508 1.00 85.38 201 GLU A O 1
ATOM 1539 N N . TRP A 1 202 ? -0.795 18.324 -3.326 1.00 80.50 202 TRP A N 1
ATOM 1540 C CA . TRP A 1 202 ? 0.265 17.969 -2.378 1.00 80.50 202 TRP A CA 1
ATOM 1541 C C . TRP A 1 202 ? 0.491 19.112 -1.379 1.00 80.50 202 TRP A C 1
ATOM 1543 O O . TRP A 1 202 ? 0.442 20.272 -1.781 1.00 80.50 202 TRP A O 1
ATOM 1553 N N . PRO A 1 203 ? 0.788 18.840 -0.091 1.00 75.75 203 PRO A N 1
ATOM 1554 C CA . PRO A 1 203 ? 1.237 19.845 0.878 1.00 75.75 203 PRO A CA 1
ATOM 1555 C C . PRO A 1 203 ? 2.603 20.515 0.560 1.00 75.75 203 PRO A C 1
ATOM 1557 O O . PRO A 1 203 ? 3.546 20.387 1.344 1.00 75.75 203 PRO A O 1
ATOM 1560 N N . LEU A 1 204 ? 2.750 21.198 -0.584 1.00 66.38 204 LEU A N 1
ATOM 1561 C CA . LEU A 1 204 ? 3.993 21.872 -0.997 1.00 66.38 204 LEU A CA 1
ATOM 1562 C C . LEU A 1 204 ? 4.284 23.130 -0.170 1.00 66.38 204 LEU A C 1
ATOM 1564 O O . LEU A 1 204 ? 5.419 23.317 0.260 1.00 66.38 204 LEU A O 1
ATOM 1568 N N . ASP A 1 205 ? 3.277 23.951 0.133 1.00 62.78 205 ASP A N 1
ATOM 1569 C CA . ASP A 1 205 ? 3.466 25.185 0.920 1.00 62.78 205 ASP A CA 1
ATOM 1570 C C . ASP A 1 205 ? 3.705 24.896 2.410 1.00 62.78 205 ASP A C 1
ATOM 1572 O O . ASP A 1 205 ? 4.220 25.728 3.161 1.00 62.78 205 ASP A O 1
ATOM 1576 N N . ALA A 1 206 ? 3.365 23.683 2.847 1.00 60.84 206 ALA A N 1
ATOM 1577 C CA . ALA A 1 206 ? 3.714 23.176 4.165 1.00 60.84 206 ALA A CA 1
ATOM 1578 C C . ALA A 1 206 ? 5.104 22.515 4.199 1.00 60.84 206 ALA A C 1
ATOM 1580 O O . ALA A 1 206 ? 5.500 21.981 5.241 1.00 60.84 206 ALA A O 1
ATOM 1581 N N . TRP A 1 207 ? 5.852 22.533 3.090 1.00 62.75 207 TRP A N 1
ATOM 1582 C CA . TRP A 1 207 ? 7.201 21.992 3.041 1.00 62.75 207 TRP A CA 1
ATOM 1583 C C . TRP A 1 207 ? 8.179 22.938 3.732 1.00 62.75 207 TRP A C 1
ATOM 1585 O O . TRP A 1 207 ? 8.401 24.071 3.306 1.00 62.75 207 TRP A O 1
ATOM 1595 N N . ARG A 1 208 ? 8.793 22.467 4.820 1.00 60.34 208 ARG A N 1
ATOM 1596 C CA . ARG A 1 208 ? 9.913 23.162 5.463 1.00 60.34 208 ARG A CA 1
ATOM 1597 C C . ARG A 1 208 ? 11.062 22.194 5.693 1.00 60.34 208 ARG A C 1
ATOM 1599 O O . ARG A 1 208 ? 10.869 21.092 6.208 1.00 60.34 208 ARG A O 1
ATOM 1606 N N . GLU A 1 209 ? 12.269 22.608 5.319 1.00 53.50 209 GLU A N 1
ATOM 1607 C CA . GLU A 1 209 ? 13.488 21.909 5.715 1.00 53.50 209 GLU A CA 1
ATOM 1608 C C . GLU A 1 209 ? 13.754 22.165 7.208 1.00 53.50 209 GLU A C 1
ATOM 1610 O O . GLU A 1 209 ? 13.855 23.309 7.644 1.00 53.50 209 GLU A O 1
ATOM 1615 N N . GLY A 1 210 ? 13.827 21.102 8.014 1.00 57.03 210 GLY A N 1
ATOM 1616 C CA . GLY A 1 210 ? 14.064 21.203 9.457 1.00 57.03 210 GLY A CA 1
ATOM 1617 C C . GLY A 1 210 ? 13.585 19.976 10.247 1.00 57.03 210 GLY A C 1
ATOM 1618 O O . GLY A 1 210 ? 12.988 19.061 9.671 1.00 57.03 210 GLY A O 1
ATOM 1619 N N . PRO A 1 211 ? 13.866 19.906 11.565 1.00 54.03 211 PRO A N 1
ATOM 1620 C CA . PRO A 1 211 ? 13.257 18.909 12.447 1.00 54.03 211 PRO A CA 1
ATOM 1621 C C . PRO A 1 211 ? 11.730 19.066 12.445 1.00 54.03 211 PRO A C 1
ATOM 1623 O O . PRO A 1 211 ? 11.240 20.178 12.278 1.00 54.03 211 PRO A O 1
ATOM 1626 N N . TRP A 1 212 ? 10.984 17.974 12.657 1.00 53.59 212 TRP A N 1
ATOM 1627 C CA . TRP A 1 212 ? 9.517 18.013 12.743 1.00 53.59 212 TRP A CA 1
ATOM 1628 C C . TRP A 1 212 ? 9.093 18.937 13.894 1.00 53.59 212 TRP A C 1
ATOM 1630 O O . TRP A 1 212 ? 9.120 18.557 15.064 1.00 53.59 212 TRP A O 1
ATOM 1640 N N . ARG A 1 213 ? 8.789 20.187 13.553 1.00 55.66 213 ARG A N 1
ATOM 1641 C CA . ARG A 1 213 ? 8.274 21.241 14.422 1.00 55.66 213 ARG A CA 1
ATOM 1642 C C . ARG A 1 213 ? 7.186 21.963 13.625 1.00 55.66 213 ARG A C 1
ATOM 1644 O O . ARG A 1 213 ? 7.288 22.084 12.406 1.00 55.66 213 ARG A O 1
ATOM 1651 N N . ASP A 1 214 ? 6.121 22.358 14.309 1.00 57.25 214 ASP A N 1
ATOM 1652 C CA . ASP A 1 214 ? 5.092 23.272 13.791 1.00 57.25 214 ASP A CA 1
ATOM 1653 C C . ASP A 1 214 ? 4.248 22.770 12.599 1.00 57.25 214 ASP A C 1
ATOM 1655 O O . ASP A 1 214 ? 3.703 23.562 11.838 1.00 57.25 214 ASP A O 1
ATOM 1659 N N . GLY A 1 215 ? 4.090 21.450 12.440 1.00 57.00 215 GLY A N 1
ATOM 1660 C CA . GLY A 1 215 ? 3.140 20.876 11.472 1.00 57.00 215 GLY A CA 1
ATOM 1661 C C . GLY A 1 215 ? 3.607 20.862 10.012 1.00 57.00 215 GLY A C 1
ATOM 1662 O O . GLY A 1 215 ? 2.805 20.568 9.128 1.00 57.00 215 GLY A O 1
ATOM 1663 N N . ALA A 1 216 ? 4.889 21.131 9.750 1.00 63.47 216 ALA A N 1
ATOM 1664 C CA . ALA A 1 216 ? 5.456 21.062 8.407 1.00 63.47 216 ALA A CA 1
ATOM 1665 C C . ALA A 1 216 ? 5.511 19.619 7.869 1.00 63.47 216 ALA A C 1
ATOM 1667 O O . ALA A 1 216 ? 5.913 18.677 8.564 1.00 63.47 216 ALA A O 1
ATOM 1668 N N . TRP A 1 217 ? 5.152 19.451 6.598 1.00 70.00 217 TRP A N 1
ATOM 1669 C CA . TRP A 1 217 ? 5.291 18.187 5.885 1.00 70.00 217 TRP A CA 1
ATOM 1670 C C . TRP A 1 217 ? 6.720 18.043 5.365 1.00 70.00 217 TRP A C 1
ATOM 1672 O O . TRP A 1 217 ? 7.276 18.963 4.775 1.00 70.00 217 TRP A O 1
ATOM 1682 N N . ARG A 1 218 ? 7.317 16.858 5.533 1.00 71.81 218 ARG A N 1
ATOM 1683 C CA . ARG A 1 218 ? 8.580 16.482 4.878 1.00 71.81 218 ARG A CA 1
ATOM 1684 C C . ARG A 1 218 ? 8.344 15.242 4.018 1.00 71.81 218 ARG A C 1
ATOM 1686 O O . ARG A 1 218 ? 8.630 14.129 4.466 1.00 71.81 218 ARG A O 1
ATOM 1693 N N . PRO A 1 219 ? 7.774 15.398 2.815 1.00 69.94 219 PRO A N 1
ATOM 1694 C CA . PRO A 1 219 ? 7.503 14.256 1.964 1.00 69.94 219 PRO A CA 1
ATOM 1695 C C . PRO A 1 219 ? 8.823 13.602 1.537 1.00 69.94 219 PRO A C 1
ATOM 1697 O O . PRO A 1 219 ? 9.731 14.251 1.020 1.00 69.94 219 PRO A O 1
ATOM 1700 N N . ILE A 1 220 ? 8.942 12.298 1.782 1.00 71.88 220 ILE A N 1
ATOM 1701 C CA . ILE A 1 220 ? 10.126 11.516 1.398 1.00 71.88 220 ILE A CA 1
ATOM 1702 C C . ILE A 1 220 ? 10.055 11.174 -0.099 1.00 71.88 220 ILE A C 1
ATOM 1704 O O . ILE A 1 220 ? 11.046 11.283 -0.823 1.00 71.88 220 ILE A O 1
ATOM 1708 N N . SER A 1 221 ? 8.861 10.808 -0.565 1.00 73.12 221 SER A N 1
ATOM 1709 C CA . SER A 1 221 ? 8.553 10.447 -1.947 1.00 73.12 221 SER A CA 1
ATOM 1710 C C . SER A 1 221 ? 7.100 10.792 -2.244 1.00 73.12 221 SER A C 1
ATOM 1712 O O . SER A 1 221 ? 6.256 10.626 -1.365 1.00 73.12 221 SER A O 1
ATOM 1714 N N . VAL A 1 222 ? 6.810 11.198 -3.477 1.00 75.56 222 VAL A N 1
ATOM 1715 C CA . VAL A 1 222 ? 5.450 11.187 -4.027 1.00 75.56 222 VAL A CA 1
ATOM 1716 C C . VAL A 1 222 ? 5.507 10.644 -5.420 1.00 75.56 222 VAL A C 1
ATOM 1718 O O . VAL A 1 222 ? 6.417 10.952 -6.193 1.00 75.56 222 VAL A O 1
ATOM 1721 N N . GLY A 1 223 ? 4.542 9.775 -5.680 1.00 87.62 223 GLY A N 1
ATOM 1722 C CA . GLY A 1 223 ? 4.643 8.907 -6.818 1.00 87.62 223 GLY A CA 1
ATOM 1723 C C . GLY A 1 223 ? 5.832 7.961 -6.699 1.00 87.62 223 GLY A C 1
ATOM 1724 O O . GLY A 1 223 ? 6.391 7.730 -5.617 1.00 87.62 223 GLY A O 1
ATOM 1725 N N . PHE A 1 224 ? 6.239 7.444 -7.845 1.00 90.88 224 PHE A N 1
ATOM 1726 C CA . PHE A 1 224 ? 7.453 6.659 -7.980 1.00 90.88 224 PHE A CA 1
ATOM 1727 C C . PHE A 1 224 ? 8.257 7.142 -9.181 1.00 90.88 224 PHE A C 1
ATOM 1729 O O . PHE A 1 224 ? 7.732 7.714 -10.135 1.00 90.88 224 PHE A O 1
ATOM 1736 N N . ARG A 1 225 ? 9.565 6.907 -9.125 1.00 92.62 225 ARG A N 1
ATOM 1737 C CA . ARG A 1 225 ? 10.475 7.259 -10.209 1.00 92.62 225 ARG A CA 1
ATOM 1738 C C . ARG A 1 225 ? 10.167 6.387 -11.419 1.00 92.62 225 ARG A C 1
ATOM 1740 O O . ARG A 1 225 ? 10.361 5.172 -11.361 1.00 92.62 225 ARG A O 1
ATOM 1747 N N . ALA A 1 226 ? 9.750 7.008 -12.509 1.00 95.94 226 ALA A N 1
ATOM 1748 C CA . ALA A 1 226 ? 9.224 6.315 -13.671 1.00 95.94 226 ALA A CA 1
ATOM 1749 C C . ALA A 1 226 ? 10.266 6.166 -14.781 1.00 95.94 226 ALA A C 1
ATOM 1751 O O . ALA A 1 226 ? 10.452 5.071 -15.311 1.00 95.94 226 ALA A O 1
ATOM 1752 N N . VAL A 1 227 ? 10.999 7.239 -15.089 1.00 96.94 227 VAL A N 1
ATOM 1753 C CA . VAL A 1 227 ? 11.960 7.263 -16.199 1.00 96.94 227 VAL A CA 1
ATOM 1754 C C . VAL A 1 227 ? 13.239 7.980 -15.772 1.00 96.94 227 VAL A C 1
ATOM 1756 O O . VAL A 1 227 ? 13.210 9.108 -15.277 1.00 96.94 227 VAL A O 1
ATOM 1759 N N . ASP A 1 228 ? 14.367 7.293 -15.950 1.00 95.19 228 ASP A N 1
ATOM 1760 C CA . ASP A 1 228 ? 15.707 7.884 -15.939 1.00 95.19 228 ASP A CA 1
ATOM 1761 C C . ASP A 1 228 ? 16.124 8.203 -17.389 1.00 95.19 228 ASP A C 1
ATOM 1763 O O . ASP A 1 228 ? 15.567 7.641 -18.329 1.00 95.19 228 ASP A O 1
ATOM 1767 N N . PHE A 1 229 ? 17.145 9.034 -17.586 1.00 93.69 229 PHE A N 1
ATOM 1768 C CA . PHE A 1 229 ? 17.734 9.290 -18.906 1.00 93.69 229 PHE A CA 1
ATOM 1769 C C . PHE A 1 229 ? 19.195 8.832 -18.924 1.00 93.69 229 PHE A C 1
ATOM 1771 O O . PHE A 1 229 ? 19.888 8.885 -17.904 1.00 93.69 229 PHE A O 1
ATOM 1778 N N . ASP A 1 230 ? 19.650 8.282 -20.052 1.00 90.62 230 ASP A N 1
ATOM 1779 C CA . ASP A 1 230 ? 21.063 7.937 -20.232 1.00 90.62 230 ASP A CA 1
ATOM 1780 C C . ASP A 1 230 ? 21.915 9.167 -20.583 1.00 90.62 230 ASP A C 1
ATOM 1782 O O . ASP A 1 230 ? 21.413 10.276 -20.720 1.00 90.62 230 ASP A O 1
ATOM 1786 N N . SER A 1 231 ? 23.228 8.986 -20.732 1.00 88.75 231 SER A N 1
ATOM 1787 C CA . SER A 1 231 ? 24.151 10.084 -21.059 1.00 88.75 231 SER A CA 1
ATOM 1788 C C . SER A 1 231 ? 23.963 10.679 -22.464 1.00 88.75 231 SER A C 1
ATOM 1790 O O . SER A 1 231 ? 24.753 11.525 -22.868 1.00 88.75 231 SER A O 1
ATOM 1792 N N . ARG A 1 232 ? 23.018 10.159 -23.252 1.00 89.12 232 ARG A N 1
ATOM 1793 C CA . ARG A 1 232 ? 22.616 10.654 -24.575 1.00 89.12 232 ARG A CA 1
ATOM 1794 C C . ARG A 1 232 ? 21.147 11.094 -24.562 1.00 89.12 232 ARG A C 1
ATOM 1796 O O . ARG A 1 232 ? 20.509 11.068 -25.610 1.00 89.12 232 ARG A O 1
ATOM 1803 N N . ASP A 1 233 ? 20.613 11.390 -23.378 1.00 89.31 233 ASP A N 1
ATOM 1804 C CA . ASP A 1 233 ? 19.237 11.824 -23.134 1.00 89.31 233 ASP A CA 1
ATOM 1805 C C . ASP A 1 233 ? 18.164 10.840 -23.620 1.00 89.31 233 ASP A C 1
ATOM 1807 O O . ASP A 1 233 ? 17.009 11.206 -23.833 1.00 89.31 233 ASP A O 1
ATOM 1811 N N . ARG A 1 234 ? 18.506 9.552 -23.767 1.00 92.06 234 ARG A N 1
ATOM 1812 C CA . ARG A 1 234 ? 17.515 8.537 -24.141 1.00 92.06 234 ARG A CA 1
ATOM 1813 C C . ARG A 1 234 ? 16.764 8.046 -22.909 1.00 92.06 234 ARG A C 1
ATOM 1815 O O . ARG A 1 234 ? 17.419 7.699 -21.915 1.00 92.06 234 ARG A O 1
ATOM 1822 N N . PRO A 1 235 ? 15.430 7.907 -22.981 1.00 96.25 235 PRO A N 1
ATOM 1823 C CA . PRO A 1 235 ? 14.650 7.383 -21.874 1.00 96.25 235 PRO A CA 1
ATOM 1824 C C . PRO A 1 235 ? 15.076 5.972 -21.464 1.00 96.25 235 PRO A C 1
ATOM 1826 O O . PRO A 1 235 ? 15.426 5.101 -22.272 1.00 96.25 235 PRO A O 1
ATOM 1829 N N . ARG A 1 236 ? 15.018 5.731 -20.162 1.00 96.69 236 ARG A N 1
ATOM 1830 C CA . ARG A 1 236 ? 15.229 4.444 -19.511 1.00 96.69 236 ARG A CA 1
ATOM 1831 C C . ARG A 1 236 ? 14.108 4.241 -18.492 1.00 96.69 236 ARG A C 1
ATOM 1833 O O . ARG A 1 236 ? 14.252 4.675 -17.346 1.00 96.69 236 ARG A O 1
ATOM 1840 N N . PRO A 1 237 ? 13.015 3.561 -18.882 1.00 97.31 237 PRO A N 1
ATOM 1841 C CA . PRO A 1 237 ? 11.971 3.150 -17.950 1.00 97.31 237 PRO A CA 1
ATOM 1842 C C . PRO A 1 237 ? 12.568 2.416 -16.749 1.00 97.31 237 PRO A C 1
ATOM 1844 O O . PRO A 1 237 ? 13.477 1.593 -16.903 1.00 97.31 237 PRO A O 1
ATOM 1847 N N . THR A 1 238 ? 12.105 2.727 -15.542 1.00 96.56 238 THR A N 1
ATOM 1848 C CA . THR A 1 238 ? 12.600 2.085 -14.322 1.00 96.56 238 THR A CA 1
ATOM 1849 C C . THR A 1 238 ? 12.008 0.687 -14.143 1.00 96.56 238 THR A C 1
ATOM 1851 O O . THR A 1 238 ? 11.086 0.270 -14.840 1.00 96.56 238 THR A O 1
ATOM 1854 N N . ASN A 1 239 ? 12.535 -0.062 -13.166 1.00 95.94 239 ASN A N 1
ATOM 1855 C CA . ASN A 1 239 ? 11.906 -1.319 -12.754 1.00 95.94 239 ASN A CA 1
ATOM 1856 C C . ASN A 1 239 ? 10.474 -1.096 -12.265 1.00 95.94 239 ASN A C 1
ATOM 1858 O O . ASN A 1 239 ? 9.614 -1.911 -12.562 1.00 95.94 239 ASN A O 1
ATOM 1862 N N . ASP A 1 240 ? 10.232 -0.027 -11.508 1.00 94.75 240 ASP A N 1
ATOM 1863 C CA . ASP A 1 240 ? 8.918 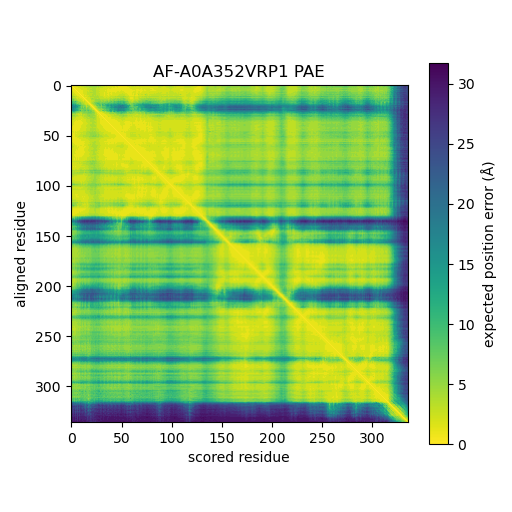0.229 -10.922 1.00 94.75 240 ASP A CA 1
ATOM 1864 C C . ASP A 1 240 ? 7.897 0.581 -12.012 1.00 94.75 240 ASP A C 1
ATOM 1866 O O . ASP A 1 240 ? 6.796 0.042 -11.984 1.00 94.75 240 ASP A O 1
ATOM 1870 N N . LEU A 1 241 ? 8.291 1.364 -13.029 1.00 97.00 241 LEU A N 1
ATOM 1871 C CA . LEU A 1 241 ? 7.425 1.676 -14.171 1.00 97.00 241 LEU A CA 1
ATOM 1872 C C . LEU A 1 241 ? 7.058 0.435 -14.986 1.00 97.00 241 LEU A C 1
ATOM 1874 O O . LEU A 1 241 ? 5.881 0.196 -15.218 1.00 97.00 241 LEU A O 1
ATOM 1878 N N . LEU A 1 242 ? 8.043 -0.370 -15.397 1.00 97.62 242 LEU A N 1
ATOM 1879 C CA . LEU A 1 242 ? 7.767 -1.554 -16.220 1.00 97.62 242 LEU A CA 1
ATOM 1880 C C . LEU A 1 242 ? 6.894 -2.577 -15.484 1.00 97.62 242 LEU A C 1
ATOM 1882 O O . LEU A 1 242 ? 6.035 -3.203 -16.090 1.00 97.62 242 LEU A O 1
ATOM 1886 N N . ARG A 1 243 ? 7.088 -2.727 -14.170 1.00 96.19 243 ARG A N 1
ATOM 1887 C CA . ARG A 1 243 ? 6.246 -3.596 -13.340 1.00 96.19 243 ARG A CA 1
ATOM 1888 C C . ARG A 1 243 ? 4.837 -3.046 -13.146 1.00 96.19 243 ARG A C 1
ATOM 1890 O O . ARG A 1 243 ? 3.908 -3.833 -13.051 1.00 96.19 243 ARG A O 1
ATOM 1897 N N . TRP A 1 244 ? 4.698 -1.726 -13.029 1.00 96.25 244 TRP A N 1
ATOM 1898 C CA . TRP A 1 244 ? 3.396 -1.073 -12.905 1.00 96.25 244 TRP A CA 1
ATOM 1899 C C . TRP A 1 244 ? 2.594 -1.164 -14.207 1.00 96.25 244 TRP A C 1
ATOM 1901 O O . TRP A 1 244 ? 1.408 -1.457 -14.150 1.00 96.25 244 TRP A O 1
ATOM 1911 N N . LEU A 1 245 ? 3.253 -0.992 -15.358 1.00 96.69 245 LEU A N 1
ATOM 1912 C CA . LEU A 1 245 ? 2.643 -1.172 -16.678 1.00 96.69 245 LEU A CA 1
ATOM 1913 C C . LEU A 1 245 ? 2.266 -2.634 -16.954 1.00 96.69 245 LEU A C 1
ATOM 1915 O O . LEU A 1 245 ? 1.270 -2.882 -17.619 1.00 96.69 245 LEU A O 1
ATOM 1919 N N . GLY A 1 246 ? 3.042 -3.603 -16.454 1.00 96.62 246 GLY A N 1
ATOM 1920 C CA . GLY A 1 246 ? 2.695 -5.023 -16.549 1.00 96.62 246 GLY A CA 1
ATOM 1921 C C . GLY A 1 246 ? 2.423 -5.467 -17.989 1.00 96.62 246 GLY A C 1
ATOM 1922 O O . GLY A 1 246 ? 3.275 -5.295 -18.862 1.00 96.62 246 GLY A O 1
ATOM 1923 N N . ASP A 1 247 ? 1.229 -6.012 -18.228 1.00 95.62 247 ASP A N 1
ATOM 1924 C CA . ASP A 1 247 ? 0.780 -6.509 -19.537 1.00 95.62 247 ASP A CA 1
ATOM 1925 C C . ASP A 1 247 ? 0.625 -5.420 -20.605 1.00 95.62 247 ASP A C 1
ATOM 1927 O O . ASP A 1 247 ? 0.628 -5.725 -21.800 1.00 95.62 247 ASP A O 1
ATOM 1931 N N . SER A 1 248 ? 0.560 -4.147 -20.208 1.00 96.88 248 SER A N 1
ATOM 1932 C CA . SER A 1 248 ? 0.555 -3.023 -21.146 1.00 96.88 248 SER A CA 1
ATOM 1933 C C . SER A 1 248 ? 1.894 -2.888 -21.890 1.00 96.88 248 SER A C 1
ATOM 1935 O O . SER A 1 248 ? 1.956 -2.230 -22.926 1.00 96.88 248 SER A O 1
ATOM 1937 N N . VAL A 1 249 ? 2.968 -3.536 -21.412 1.00 97.56 249 VAL A N 1
ATOM 1938 C CA . VAL A 1 249 ? 4.251 -3.651 -22.123 1.00 97.56 249 VAL A CA 1
ATOM 1939 C C . VAL A 1 249 ? 4.192 -4.809 -23.125 1.00 97.56 249 VAL A C 1
ATOM 1941 O O . VAL A 1 249 ? 4.364 -5.974 -22.762 1.00 97.56 249 VAL A O 1
ATOM 1944 N N . ARG A 1 250 ? 3.980 -4.487 -24.404 1.00 96.81 250 ARG A N 1
ATOM 1945 C CA . ARG A 1 250 ? 3.838 -5.473 -25.492 1.00 96.81 250 ARG A CA 1
ATOM 1946 C C . ARG A 1 250 ? 5.130 -5.760 -26.247 1.00 96.81 250 ARG A C 1
ATOM 1948 O O . ARG A 1 250 ? 5.301 -6.861 -26.758 1.00 96.81 250 ARG A O 1
ATOM 1955 N N . GLU A 1 251 ? 6.047 -4.800 -26.277 1.00 96.81 251 GLU A N 1
ATOM 1956 C CA . GLU A 1 251 ? 7.320 -4.898 -26.993 1.00 96.81 251 GLU A CA 1
ATOM 1957 C C . GLU A 1 251 ? 8.504 -4.897 -26.022 1.00 96.81 251 GLU A C 1
ATOM 1959 O O . GLU A 1 251 ? 8.418 -4.412 -24.891 1.00 96.81 251 GLU A O 1
ATOM 1964 N N . ARG A 1 252 ? 9.645 -5.445 -26.464 1.00 96.12 252 ARG A N 1
ATOM 1965 C CA . ARG A 1 252 ? 10.868 -5.584 -25.641 1.00 96.12 252 ARG A CA 1
ATOM 1966 C C . ARG A 1 252 ? 10.627 -6.290 -24.301 1.00 96.12 252 ARG A C 1
ATOM 1968 O O . ARG A 1 252 ? 11.305 -5.992 -23.311 1.00 96.12 252 ARG A O 1
ATOM 1975 N N . VAL A 1 253 ? 9.683 -7.224 -24.271 1.00 96.38 253 VAL A N 1
ATOM 1976 C CA . VAL A 1 253 ? 9.380 -8.078 -23.123 1.00 96.38 253 VAL A CA 1
ATOM 1977 C C . VAL A 1 253 ? 9.909 -9.487 -23.372 1.00 96.38 253 VAL A C 1
ATOM 1979 O O . VAL A 1 253 ? 9.692 -10.065 -24.431 1.00 96.38 253 VAL A O 1
ATOM 1982 N N . PHE A 1 254 ? 10.626 -10.036 -22.394 1.00 95.69 254 PHE A N 1
ATOM 1983 C CA . PHE A 1 254 ? 11.238 -11.359 -22.493 1.00 95.69 254 PHE A CA 1
ATOM 1984 C C . PHE A 1 254 ? 10.620 -12.317 -21.497 1.00 95.69 254 PHE A C 1
ATOM 1986 O O . PHE A 1 254 ? 10.818 -12.171 -20.289 1.00 95.69 254 PHE A O 1
ATOM 1993 N N . ASP A 1 255 ? 9.922 -13.319 -22.024 1.00 95.88 255 ASP A N 1
ATOM 1994 C CA . ASP A 1 255 ? 9.420 -14.446 -21.253 1.00 95.88 255 ASP A CA 1
ATOM 1995 C C . ASP A 1 255 ? 10.557 -15.365 -20.836 1.00 95.88 255 ASP A C 1
ATOM 1997 O O . ASP A 1 255 ? 11.285 -15.946 -21.649 1.00 95.88 255 ASP A O 1
ATOM 2001 N N . LEU A 1 256 ? 10.717 -15.499 -19.528 1.00 95.31 256 LEU A N 1
ATOM 2002 C CA . LEU A 1 256 ? 11.784 -16.278 -18.940 1.00 95.31 256 LEU A CA 1
ATOM 2003 C C . LEU A 1 256 ? 11.200 -17.485 -18.228 1.00 95.31 256 LEU A C 1
ATOM 2005 O O . LEU A 1 256 ? 10.350 -17.373 -17.351 1.00 95.31 256 LEU A O 1
ATOM 2009 N N . GLY A 1 257 ? 11.730 -18.659 -18.563 1.00 95.06 257 GLY A N 1
ATOM 2010 C CA . GLY A 1 257 ? 11.563 -19.839 -17.729 1.00 95.06 257 GLY A CA 1
ATOM 2011 C C . GLY A 1 257 ? 12.283 -19.678 -16.387 1.00 95.06 257 GLY A C 1
ATOM 2012 O O . GLY A 1 257 ? 13.198 -18.862 -16.230 1.00 95.06 257 GLY A O 1
ATOM 2013 N N . ARG A 1 258 ? 11.908 -20.520 -15.424 1.00 94.62 258 ARG A N 1
ATOM 2014 C CA . ARG A 1 258 ? 12.436 -20.534 -14.048 1.00 94.62 258 ARG A CA 1
ATOM 2015 C C . ARG A 1 258 ? 13.958 -20.485 -13.962 1.00 94.62 258 ARG A C 1
ATOM 2017 O O . ARG A 1 258 ? 14.496 -19.679 -13.209 1.00 94.62 258 ARG A O 1
ATOM 2024 N N . GLU A 1 259 ? 14.648 -21.332 -14.720 1.00 95.06 259 GLU A N 1
ATOM 2025 C CA . GLU A 1 259 ? 16.111 -21.419 -14.691 1.00 95.06 259 GLU A CA 1
ATOM 2026 C C . GLU A 1 259 ? 16.768 -20.111 -15.151 1.00 95.06 259 GLU A C 1
ATOM 2028 O O . GLU A 1 259 ? 17.615 -19.551 -14.455 1.00 95.06 259 GLU A O 1
ATOM 2033 N N . ARG A 1 260 ? 16.320 -19.575 -16.292 1.00 95.94 260 ARG A N 1
ATOM 2034 C CA . ARG A 1 260 ? 16.820 -18.312 -16.847 1.00 95.94 260 ARG A CA 1
ATOM 2035 C C . ARG A 1 260 ? 16.551 -17.145 -15.894 1.00 95.94 260 ARG A C 1
ATOM 2037 O O . ARG A 1 260 ? 17.437 -16.320 -15.678 1.00 95.94 260 ARG A O 1
ATOM 2044 N N . MET A 1 261 ? 15.370 -17.110 -15.272 1.00 96.62 261 MET A N 1
ATOM 2045 C CA . MET A 1 261 ? 15.035 -16.097 -14.272 1.00 96.62 261 MET A CA 1
ATOM 2046 C C . MET A 1 261 ? 15.912 -16.212 -13.017 1.00 96.62 261 MET A C 1
ATOM 2048 O O . MET A 1 261 ? 16.402 -15.200 -12.519 1.00 96.62 261 MET A O 1
ATOM 2052 N N . LEU A 1 262 ? 16.168 -17.429 -12.526 1.00 96.69 262 LEU A N 1
ATOM 2053 C CA . LEU A 1 262 ? 17.049 -17.651 -11.378 1.00 96.69 262 LEU A CA 1
ATOM 2054 C C . LEU A 1 262 ? 18.474 -17.157 -11.658 1.00 96.69 262 LEU A C 1
ATOM 2056 O O . LEU A 1 262 ? 19.033 -16.441 -10.829 1.00 96.69 262 LEU A O 1
ATOM 2060 N N . ARG A 1 263 ? 19.033 -17.478 -12.829 1.00 96.75 263 ARG A N 1
ATOM 2061 C CA . ARG A 1 263 ? 20.358 -17.000 -13.258 1.00 96.75 263 ARG A CA 1
ATOM 2062 C C . ARG A 1 263 ? 20.422 -15.473 -13.296 1.00 96.75 263 ARG A C 1
ATOM 2064 O O . ARG A 1 263 ? 21.285 -14.869 -12.659 1.00 96.75 263 ARG A O 1
ATOM 2071 N N . LEU A 1 264 ? 19.436 -14.827 -13.922 1.00 96.69 264 LEU A N 1
ATOM 2072 C CA . LEU A 1 264 ? 19.338 -13.364 -13.930 1.00 96.69 264 LEU A CA 1
ATOM 2073 C C . LEU A 1 264 ? 19.202 -12.777 -12.518 1.00 96.69 264 LEU A C 1
ATOM 2075 O O . LEU A 1 264 ? 19.845 -11.773 -12.204 1.00 96.69 264 LEU A O 1
ATOM 2079 N N . ALA A 1 265 ? 18.407 -13.390 -11.640 1.00 95.31 265 ALA A N 1
ATOM 2080 C CA . ALA A 1 265 ? 18.269 -12.962 -10.249 1.00 95.31 265 ALA A CA 1
ATOM 2081 C C . ALA A 1 265 ? 19.593 -13.092 -9.467 1.00 95.31 265 ALA A C 1
ATOM 2083 O O . ALA A 1 265 ? 19.894 -12.247 -8.621 1.00 95.31 265 ALA A O 1
ATOM 2084 N N . LEU A 1 266 ? 20.417 -14.089 -9.803 1.00 96.06 266 LEU A N 1
ATOM 2085 C CA . LEU A 1 266 ? 21.779 -14.284 -9.294 1.00 96.06 266 LEU A CA 1
ATOM 2086 C C . LEU A 1 266 ? 22.832 -13.379 -9.961 1.00 96.06 266 LEU A C 1
ATOM 2088 O O . LEU A 1 266 ? 23.989 -13.409 -9.553 1.00 96.06 266 LEU A O 1
ATOM 2092 N N . ARG A 1 267 ? 22.431 -12.514 -10.906 1.00 95.50 267 ARG A N 1
ATOM 2093 C CA . ARG A 1 267 ? 23.307 -11.625 -11.701 1.00 95.50 267 ARG A CA 1
ATOM 2094 C C . ARG A 1 267 ? 24.211 -12.338 -12.690 1.00 95.50 267 ARG A C 1
ATOM 2096 O O . ARG A 1 267 ? 25.185 -11.754 -13.154 1.00 95.50 267 ARG A O 1
ATOM 2103 N N . GLU A 1 268 ? 23.851 -13.551 -13.064 1.00 95.31 268 GLU A N 1
ATOM 2104 C CA . GLU A 1 268 ? 24.491 -14.248 -14.164 1.00 95.31 268 GLU A CA 1
ATOM 2105 C C . GLU A 1 268 ? 23.875 -13.756 -15.480 1.00 95.31 268 GLU A C 1
ATOM 2107 O O . GLU A 1 268 ? 22.653 -13.849 -15.648 1.00 95.31 268 GLU A O 1
ATOM 2112 N N . PRO A 1 269 ? 24.675 -13.205 -16.410 1.00 94.25 269 PRO A N 1
ATOM 2113 C CA . PRO A 1 269 ? 24.186 -12.857 -17.735 1.00 94.25 269 PRO A CA 1
ATOM 2114 C C . PRO A 1 269 ? 23.672 -14.095 -18.473 1.00 94.25 269 PRO A C 1
ATOM 2116 O O . PRO A 1 269 ? 24.190 -15.203 -18.303 1.00 94.25 269 PRO A O 1
ATOM 2119 N N . LEU A 1 270 ? 22.658 -13.894 -19.307 1.00 95.69 270 LEU A N 1
ATOM 2120 C CA . LEU A 1 270 ? 22.189 -14.900 -20.251 1.00 95.69 270 LEU A CA 1
ATOM 2121 C C . LEU A 1 270 ? 22.701 -14.571 -21.644 1.00 95.69 270 LEU A C 1
ATOM 2123 O O . LEU A 1 270 ? 22.677 -13.406 -22.046 1.00 95.69 270 LEU A O 1
ATOM 2127 N N . ASP A 1 271 ? 23.050 -15.602 -22.405 1.00 91.75 271 ASP A N 1
ATOM 2128 C CA . ASP A 1 271 ? 23.275 -15.445 -23.836 1.00 91.75 271 ASP A CA 1
ATOM 2129 C C . ASP A 1 271 ? 22.008 -14.878 -24.483 1.00 91.75 271 ASP A C 1
ATOM 2131 O O . ASP A 1 271 ? 20.882 -15.319 -24.215 1.00 91.75 271 ASP A O 1
ATOM 2135 N N . PHE A 1 272 ? 22.199 -13.841 -25.292 1.00 87.19 272 PHE A N 1
ATOM 2136 C CA . PHE A 1 272 ? 21.111 -13.068 -25.867 1.00 87.19 272 PHE A CA 1
ATOM 2137 C C . PHE A 1 272 ? 21.497 -12.644 -27.281 1.00 87.19 272 PHE A C 1
ATOM 2139 O O . PHE A 1 272 ? 22.346 -11.776 -27.468 1.00 87.19 272 PHE A O 1
ATOM 2146 N N . GLN A 1 273 ? 20.910 -13.318 -28.269 1.00 79.62 273 GLN A N 1
ATOM 2147 C CA . GLN A 1 273 ? 21.291 -13.194 -29.680 1.00 79.62 273 GLN A CA 1
ATOM 2148 C C . GLN A 1 273 ? 20.407 -12.233 -30.477 1.00 79.62 273 GLN A C 1
ATOM 2150 O O . GLN A 1 273 ? 20.564 -12.114 -31.687 1.00 79.62 273 GLN A O 1
ATOM 2155 N N . GLU A 1 274 ? 19.487 -11.532 -29.824 1.00 81.31 274 GLU A N 1
ATOM 2156 C CA . GLU A 1 274 ? 18.636 -10.572 -30.519 1.00 81.31 274 GLU A CA 1
ATOM 2157 C C . GLU A 1 274 ? 19.405 -9.300 -30.865 1.00 81.31 274 GLU A C 1
ATOM 2159 O O . GLU A 1 274 ? 20.386 -8.951 -30.207 1.00 81.31 274 GLU A O 1
ATOM 2164 N N . GLU A 1 275 ? 18.947 -8.566 -31.875 1.00 86.31 275 GLU A N 1
ATOM 2165 C CA . GLU A 1 275 ? 19.535 -7.275 -32.260 1.00 86.31 275 GLU A CA 1
ATOM 2166 C C . GLU A 1 275 ? 19.143 -6.141 -31.300 1.00 86.31 275 GLU A C 1
ATOM 2168 O O . GLU A 1 275 ? 19.745 -5.065 -31.298 1.00 86.31 275 GLU A O 1
ATOM 2173 N N . ILE A 1 276 ? 18.167 -6.387 -30.421 1.00 88.94 276 ILE A N 1
ATOM 2174 C CA . ILE A 1 276 ? 17.668 -5.410 -29.459 1.00 88.94 276 ILE A CA 1
ATOM 2175 C C . ILE A 1 276 ? 18.763 -5.054 -28.449 1.00 88.94 276 ILE A C 1
ATOM 2177 O O . ILE A 1 276 ? 19.421 -5.910 -27.853 1.00 88.94 276 ILE A O 1
ATOM 2181 N N . ARG A 1 277 ? 18.951 -3.751 -28.224 1.00 92.19 277 ARG A N 1
ATOM 2182 C CA . ARG A 1 277 ? 19.881 -3.210 -27.225 1.00 92.19 277 ARG A CA 1
ATOM 2183 C C . ARG A 1 277 ? 19.176 -2.241 -26.286 1.00 92.19 277 ARG A C 1
ATOM 2185 O O . ARG A 1 277 ? 18.235 -1.545 -26.679 1.00 92.19 277 ARG A O 1
ATOM 2192 N N . GLY A 1 278 ? 19.682 -2.163 -25.059 1.00 93.31 278 GLY A N 1
ATOM 2193 C CA . GLY A 1 278 ? 19.201 -1.252 -24.026 1.00 93.31 278 GLY A CA 1
ATOM 2194 C C . GLY A 1 278 ? 18.182 -1.891 -23.074 1.00 93.31 278 GLY A C 1
ATOM 2195 O O . GLY A 1 278 ? 18.231 -3.102 -22.859 1.00 93.31 278 GLY A O 1
ATOM 2196 N N . PRO A 1 279 ? 17.313 -1.084 -22.441 1.00 96.31 279 PRO A N 1
ATOM 2197 C CA . PRO A 1 279 ? 16.367 -1.574 -21.447 1.00 96.31 279 PRO A CA 1
ATOM 2198 C C . PRO A 1 279 ? 15.317 -2.493 -22.077 1.00 96.31 279 PRO A C 1
ATOM 2200 O O . PRO A 1 279 ? 14.841 -2.235 -23.185 1.00 96.31 279 PRO A O 1
ATOM 2203 N N . VAL A 1 280 ? 14.968 -3.544 -21.337 1.00 97.25 280 VAL A N 1
ATOM 2204 C CA . VAL A 1 280 ? 13.947 -4.535 -21.692 1.00 97.25 280 VAL A CA 1
ATOM 2205 C C . VAL A 1 280 ? 13.147 -4.941 -20.451 1.00 97.25 280 VAL A C 1
ATOM 2207 O O . VAL A 1 280 ? 13.674 -4.881 -19.334 1.00 97.25 280 VAL A O 1
ATOM 2210 N N . ALA A 1 281 ? 11.898 -5.362 -20.626 1.00 98.19 281 ALA A N 1
ATOM 2211 C CA . ALA A 1 281 ? 11.079 -5.935 -19.563 1.00 98.19 281 ALA A CA 1
ATOM 2212 C C . ALA A 1 281 ? 11.357 -7.439 -19.415 1.00 98.19 281 ALA A C 1
ATOM 2214 O O . ALA A 1 281 ? 11.538 -8.157 -20.396 1.00 98.19 281 ALA A O 1
ATOM 2215 N N . LEU A 1 282 ? 11.415 -7.920 -18.175 1.00 97.75 282 LEU A N 1
ATOM 2216 C CA . LEU A 1 282 ? 11.608 -9.330 -17.846 1.00 97.75 282 LEU A CA 1
ATOM 2217 C C . LEU A 1 282 ? 10.293 -9.883 -17.301 1.00 97.75 282 LEU A C 1
ATOM 2219 O O . LEU A 1 282 ? 9.855 -9.451 -16.231 1.00 97.75 282 LEU A O 1
ATOM 2223 N N . ARG A 1 283 ? 9.691 -10.837 -18.016 1.00 97.44 283 ARG A N 1
ATOM 2224 C CA . ARG A 1 283 ? 8.429 -11.477 -17.643 1.00 97.44 283 ARG A CA 1
ATOM 2225 C C . ARG A 1 283 ? 8.673 -12.894 -17.134 1.00 97.44 283 ARG A C 1
ATOM 2227 O O . ARG A 1 283 ? 9.463 -13.647 -17.704 1.00 97.44 283 ARG A O 1
ATOM 2234 N N . PHE A 1 284 ? 8.037 -13.246 -16.025 1.00 96.00 284 PHE A N 1
ATOM 2235 C CA . PHE A 1 284 ? 8.117 -14.570 -15.417 1.00 96.00 284 PHE A CA 1
ATOM 2236 C C . PHE A 1 284 ? 6.750 -14.962 -14.877 1.00 96.00 284 PHE A C 1
ATOM 2238 O O . PHE A 1 284 ? 6.151 -14.201 -14.129 1.00 96.00 284 PHE A O 1
ATOM 2245 N N . GLU A 1 285 ? 6.278 -16.147 -15.270 1.00 93.56 285 GLU A N 1
ATOM 2246 C CA . GLU A 1 285 ? 4.953 -16.666 -14.889 1.00 93.56 285 GLU A CA 1
ATOM 2247 C C . GLU A 1 285 ? 3.802 -15.690 -15.222 1.00 93.56 285 GLU A C 1
ATOM 2249 O O . GLU A 1 285 ? 2.812 -15.619 -14.508 1.00 93.56 285 GLU A O 1
ATOM 2254 N N . GLY A 1 286 ? 3.928 -14.957 -16.337 1.00 93.44 286 GLY A N 1
ATOM 2255 C CA . GLY A 1 286 ? 2.937 -13.978 -16.800 1.00 93.44 286 GLY A CA 1
ATOM 2256 C C . GLY A 1 286 ? 3.170 -12.556 -16.288 1.00 93.44 286 GLY A C 1
ATOM 2257 O O . GLY A 1 286 ? 2.762 -11.614 -16.948 1.00 93.44 286 GLY A O 1
ATOM 2258 N N . ASP A 1 287 ? 3.932 -12.373 -15.210 1.00 95.44 287 ASP A N 1
ATOM 2259 C CA . ASP A 1 287 ? 4.138 -11.053 -14.613 1.00 95.44 287 ASP A CA 1
ATOM 2260 C C . ASP A 1 287 ? 5.445 -10.402 -15.071 1.00 95.44 287 ASP A C 1
ATOM 2262 O O . ASP A 1 287 ? 6.515 -11.021 -15.044 1.00 95.44 287 ASP A O 1
ATOM 2266 N N . VAL A 1 288 ? 5.410 -9.109 -15.408 1.00 97.44 288 VAL A N 1
ATOM 2267 C CA . VAL A 1 288 ? 6.639 -8.312 -15.515 1.00 97.44 288 VAL A CA 1
ATOM 2268 C C . VAL A 1 288 ? 7.231 -8.155 -14.113 1.00 97.44 288 VAL A C 1
ATOM 2270 O O . VAL A 1 288 ? 6.709 -7.434 -13.265 1.00 97.44 288 VAL A O 1
ATOM 2273 N N . VAL A 1 289 ? 8.356 -8.824 -13.853 1.00 95.50 289 VAL A N 1
ATOM 2274 C CA . VAL A 1 289 ? 9.005 -8.844 -12.528 1.00 95.50 289 VAL A CA 1
ATOM 2275 C C . VAL A 1 289 ? 10.115 -7.805 -12.385 1.00 95.50 289 VAL A C 1
ATOM 2277 O O . VAL A 1 289 ? 10.586 -7.534 -11.276 1.00 95.50 289 VAL A O 1
ATOM 2280 N N . GLY A 1 290 ? 10.536 -7.196 -13.494 1.00 95.25 290 GLY A N 1
ATOM 2281 C CA . GLY A 1 290 ? 11.489 -6.096 -13.493 1.00 95.25 290 GLY A CA 1
ATOM 2282 C C . GLY A 1 290 ? 12.151 -5.866 -14.844 1.00 95.25 290 GLY A C 1
ATOM 2283 O O . GLY A 1 290 ? 11.638 -6.252 -15.889 1.00 95.25 290 GLY A O 1
ATOM 2284 N N . ARG A 1 291 ? 13.307 -5.205 -14.806 1.00 96.75 291 ARG A N 1
ATOM 2285 C CA . ARG A 1 291 ? 14.033 -4.716 -15.977 1.00 96.75 291 ARG A CA 1
ATOM 2286 C C . ARG A 1 291 ? 15.337 -5.471 -16.190 1.00 96.75 291 ARG A C 1
ATOM 2288 O O . ARG A 1 291 ? 16.076 -5.741 -15.239 1.00 96.75 291 ARG A O 1
ATOM 2295 N N . GLY A 1 292 ? 15.653 -5.731 -17.450 1.00 96.88 292 GLY A N 1
ATOM 2296 C CA . GLY A 1 292 ? 16.967 -6.159 -17.904 1.00 96.88 292 GLY A CA 1
ATOM 2297 C C . GLY A 1 292 ? 17.636 -5.114 -18.792 1.00 96.88 292 GLY A C 1
ATOM 2298 O O . GLY A 1 292 ? 17.006 -4.157 -19.246 1.00 96.88 292 GLY A O 1
ATOM 2299 N N . ALA A 1 293 ? 18.916 -5.339 -19.066 1.00 96.06 293 ALA A N 1
ATOM 2300 C CA . ALA A 1 293 ? 19.676 -4.657 -20.101 1.00 96.06 293 ALA A CA 1
ATOM 2301 C C . ALA A 1 293 ? 20.137 -5.675 -21.143 1.00 96.06 293 ALA A C 1
ATOM 2303 O O . ALA A 1 293 ? 20.964 -6.539 -20.843 1.00 96.06 293 ALA A O 1
ATOM 2304 N N . ALA A 1 294 ? 19.632 -5.544 -22.366 1.00 95.44 294 ALA A N 1
ATOM 2305 C CA . ALA A 1 294 ? 20.159 -6.252 -23.520 1.00 95.44 294 ALA A CA 1
ATOM 2306 C C . ALA A 1 294 ? 21.434 -5.545 -24.003 1.00 95.44 294 ALA A C 1
ATOM 2308 O O . ALA A 1 294 ? 21.411 -4.377 -24.409 1.00 95.44 294 ALA A O 1
ATOM 2309 N N . THR A 1 295 ? 22.562 -6.245 -23.923 1.00 92.00 295 THR A N 1
ATOM 2310 C CA . THR A 1 295 ? 23.889 -5.746 -24.303 1.00 92.00 295 THR A CA 1
ATOM 2311 C C . THR A 1 295 ? 24.538 -6.674 -25.325 1.00 92.00 295 THR A C 1
ATOM 2313 O O . THR A 1 295 ? 24.007 -7.739 -25.623 1.00 92.00 295 THR A O 1
ATOM 2316 N N . VAL A 1 296 ? 25.693 -6.277 -25.863 1.00 89.19 296 VAL A N 1
ATOM 2317 C CA . VAL A 1 296 ? 26.503 -7.157 -26.722 1.00 89.19 296 VAL A CA 1
ATOM 2318 C C . VAL A 1 296 ? 27.016 -8.398 -25.980 1.00 89.19 296 VAL A C 1
ATOM 2320 O O . VAL A 1 296 ? 27.173 -9.437 -26.604 1.00 89.19 296 VAL A O 1
ATOM 2323 N N . ASP A 1 297 ? 27.188 -8.322 -24.655 1.00 89.12 297 ASP A N 1
ATOM 2324 C CA . ASP A 1 297 ? 27.619 -9.454 -23.816 1.00 89.12 297 ASP A CA 1
ATOM 2325 C C . ASP A 1 297 ? 26.442 -10.308 -23.310 1.00 89.12 297 ASP A C 1
ATOM 2327 O O . ASP A 1 297 ? 26.581 -11.055 -22.341 1.00 89.12 297 ASP A O 1
ATOM 2331 N N . GLY A 1 298 ? 25.250 -10.123 -23.878 1.00 94.00 298 GLY A N 1
ATOM 2332 C CA . GLY A 1 298 ? 24.045 -10.818 -23.452 1.00 94.00 298 GLY A CA 1
ATOM 2333 C C . GLY A 1 298 ? 23.069 -9.969 -22.631 1.00 94.00 298 GLY A C 1
ATOM 2334 O O . GLY A 1 298 ? 23.199 -8.744 -22.491 1.00 94.00 298 GLY A O 1
ATOM 2335 N N . LEU A 1 299 ? 22.061 -10.647 -22.083 1.00 96.88 299 LEU A N 1
ATOM 2336 C CA . LEU A 1 299 ? 20.998 -10.075 -21.264 1.00 96.88 299 LEU A CA 1
ATOM 2337 C C . LEU A 1 299 ? 21.410 -10.090 -19.792 1.00 96.88 299 LEU A C 1
ATOM 2339 O O . LEU A 1 299 ? 21.664 -11.145 -19.211 1.00 96.88 299 LEU A O 1
ATOM 2343 N N . LYS A 1 300 ? 21.448 -8.908 -19.177 1.00 97.00 300 LYS A N 1
ATOM 2344 C CA . LYS A 1 300 ? 21.823 -8.713 -17.770 1.00 97.00 300 LYS A CA 1
ATOM 2345 C C . LYS A 1 300 ? 20.611 -8.256 -16.962 1.00 97.00 300 LYS A C 1
ATOM 2347 O O . LYS A 1 300 ? 19.789 -7.486 -17.450 1.00 97.00 300 LYS A O 1
ATOM 2352 N N . SER A 1 301 ? 20.510 -8.690 -15.708 1.00 96.75 301 SER A N 1
ATOM 2353 C CA . SER A 1 301 ? 19.443 -8.246 -14.804 1.00 96.75 301 SER A CA 1
ATOM 2354 C C . SER A 1 301 ? 19.757 -6.890 -14.186 1.00 96.75 301 SER A C 1
ATOM 2356 O O . SER A 1 301 ? 20.794 -6.720 -13.539 1.00 96.75 301 SER A O 1
ATOM 2358 N N . GLU A 1 302 ? 18.813 -5.960 -14.283 1.00 96.56 302 GLU A N 1
ATOM 2359 C CA . GLU A 1 302 ? 18.843 -4.667 -13.598 1.00 96.56 302 GLU A CA 1
ATOM 2360 C C . GLU A 1 302 ? 17.763 -4.565 -12.507 1.00 96.56 302 GLU A C 1
ATOM 2362 O O . GLU A 1 302 ? 17.476 -3.473 -12.013 1.00 96.56 302 GLU A O 1
ATOM 2367 N N . ILE A 1 303 ? 17.193 -5.698 -12.078 1.00 96.19 303 ILE A N 1
ATOM 2368 C CA . ILE A 1 303 ? 16.298 -5.785 -10.911 1.00 96.19 303 ILE A CA 1
ATOM 2369 C C . ILE A 1 303 ? 17.035 -5.230 -9.674 1.00 96.19 303 ILE A C 1
ATOM 2371 O O . ILE A 1 303 ? 18.244 -5.415 -9.578 1.00 96.19 303 ILE A O 1
ATOM 2375 N N . PRO A 1 304 ? 16.411 -4.537 -8.705 1.00 94.69 304 PRO A N 1
ATOM 2376 C CA . PRO A 1 304 ? 17.112 -4.082 -7.497 1.00 94.69 304 PRO A CA 1
ATOM 2377 C C . PRO A 1 304 ? 17.635 -5.241 -6.631 1.00 94.69 304 PRO A C 1
ATOM 2379 O O . PRO A 1 304 ? 16.970 -6.265 -6.499 1.00 94.69 304 PRO A O 1
ATOM 2382 N N . LYS A 1 305 ? 18.802 -5.083 -5.984 1.00 93.31 305 LYS A N 1
ATOM 2383 C CA . LYS A 1 305 ? 19.473 -6.156 -5.208 1.00 93.31 305 LYS A CA 1
ATOM 2384 C C . LYS A 1 305 ? 18.565 -6.821 -4.168 1.00 93.31 305 LYS A C 1
ATOM 2386 O O . LYS A 1 305 ? 18.530 -8.045 -4.094 1.00 93.31 305 LYS A O 1
ATOM 2391 N N . ALA A 1 306 ? 17.822 -6.025 -3.399 1.00 91.38 306 ALA A N 1
ATOM 2392 C CA . ALA A 1 306 ? 16.887 -6.540 -2.398 1.00 91.38 306 ALA A CA 1
ATOM 2393 C C . ALA A 1 306 ? 15.788 -7.410 -3.038 1.00 91.38 306 ALA A C 1
ATOM 2395 O O . ALA A 1 306 ? 15.537 -8.518 -2.580 1.00 91.38 306 ALA A O 1
ATOM 2396 N N . ARG A 1 307 ? 15.217 -6.959 -4.164 1.00 92.38 307 ARG A N 1
ATOM 2397 C CA . ARG A 1 307 ? 14.192 -7.708 -4.908 1.00 92.38 307 ARG A CA 1
ATOM 2398 C C . ARG A 1 307 ? 14.743 -8.984 -5.537 1.00 92.38 307 ARG A C 1
ATOM 2400 O O . ARG A 1 307 ? 14.074 -10.007 -5.507 1.00 92.38 307 ARG A O 1
ATOM 2407 N N . SER A 1 308 ? 15.971 -8.954 -6.052 1.00 94.19 308 SER A N 1
ATOM 2408 C CA . SER A 1 308 ? 16.634 -10.166 -6.540 1.00 94.19 308 SER A CA 1
ATOM 2409 C C . SER A 1 308 ? 16.827 -11.200 -5.433 1.00 94.19 308 SER A C 1
ATOM 2411 O O . SER A 1 308 ? 16.626 -12.382 -5.681 1.00 94.19 308 SER A O 1
ATOM 2413 N N . ALA A 1 309 ? 17.180 -10.779 -4.214 1.00 93.62 309 ALA A N 1
ATOM 2414 C CA . ALA A 1 309 ? 17.332 -11.697 -3.086 1.00 93.62 309 ALA A CA 1
ATOM 2415 C C . ALA A 1 309 ? 16.003 -12.378 -2.713 1.00 93.62 309 ALA A C 1
ATOM 2417 O O . ALA A 1 309 ? 15.984 -13.589 -2.481 1.00 93.62 309 ALA A O 1
ATOM 2418 N N . ASP A 1 310 ? 14.901 -11.624 -2.710 1.00 91.69 310 ASP A N 1
ATOM 2419 C CA . ASP A 1 310 ? 13.558 -12.174 -2.498 1.00 91.69 310 ASP A CA 1
ATOM 2420 C C . ASP A 1 310 ? 13.183 -13.164 -3.610 1.00 91.69 310 ASP A C 1
ATOM 2422 O O . ASP A 1 310 ? 12.755 -14.282 -3.324 1.00 91.69 310 ASP A O 1
ATOM 2426 N N . LEU A 1 311 ? 13.429 -12.800 -4.873 1.00 92.06 311 LEU A N 1
ATOM 2427 C CA . LEU A 1 311 ? 13.153 -13.656 -6.026 1.00 92.06 311 LEU A CA 1
ATOM 2428 C C . LEU A 1 311 ? 13.957 -14.963 -5.969 1.00 92.06 311 LEU A C 1
ATOM 2430 O O . LEU A 1 311 ? 13.392 -16.038 -6.147 1.00 92.06 311 LEU A O 1
ATOM 2434 N N . VAL A 1 312 ? 15.249 -14.903 -5.632 1.00 94.62 312 VAL A N 1
ATOM 2435 C CA . VAL A 1 312 ? 16.087 -16.098 -5.431 1.00 94.62 312 VAL A CA 1
ATOM 2436 C C . VAL A 1 312 ? 15.519 -16.989 -4.327 1.00 94.62 312 VAL A C 1
ATOM 2438 O O . VAL A 1 312 ? 15.464 -18.206 -4.502 1.00 94.62 312 VAL A O 1
ATOM 2441 N N . ARG A 1 313 ? 15.083 -16.413 -3.197 1.00 91.62 313 ARG A N 1
ATOM 2442 C CA . ARG A 1 313 ? 14.491 -17.185 -2.094 1.00 91.62 313 ARG A CA 1
ATOM 2443 C C . ARG A 1 313 ? 13.233 -17.921 -2.553 1.00 91.62 313 ARG A C 1
ATOM 2445 O O . ARG A 1 313 ? 13.118 -19.117 -2.300 1.00 91.62 313 ARG A O 1
ATOM 2452 N N . THR A 1 314 ? 12.333 -17.235 -3.252 1.00 88.69 314 THR A N 1
ATOM 2453 C CA . THR A 1 314 ? 11.086 -17.817 -3.768 1.00 88.69 314 THR A CA 1
ATOM 2454 C C . THR A 1 314 ? 11.358 -18.910 -4.802 1.00 88.69 314 THR A C 1
ATOM 2456 O O . THR A 1 314 ? 10.851 -20.029 -4.682 1.00 88.69 314 THR A O 1
ATOM 2459 N N . LEU A 1 315 ? 12.222 -18.629 -5.781 1.00 89.25 315 LEU A N 1
ATOM 2460 C CA . LEU A 1 315 ? 12.564 -19.576 -6.841 1.00 89.25 315 LEU A CA 1
ATOM 2461 C C . LEU A 1 315 ? 13.248 -20.831 -6.286 1.00 89.25 315 LEU A C 1
ATOM 2463 O O . LEU A 1 315 ? 12.955 -21.921 -6.765 1.00 89.25 315 LEU A O 1
ATOM 2467 N N . LYS A 1 316 ? 14.082 -20.716 -5.243 1.00 88.06 316 LYS A N 1
ATOM 2468 C CA . LYS A 1 316 ? 14.708 -21.875 -4.579 1.00 88.06 316 LYS A CA 1
ATOM 2469 C C . LYS A 1 316 ? 13.741 -22.651 -3.679 1.00 88.06 316 LYS A C 1
ATOM 2471 O O . LYS A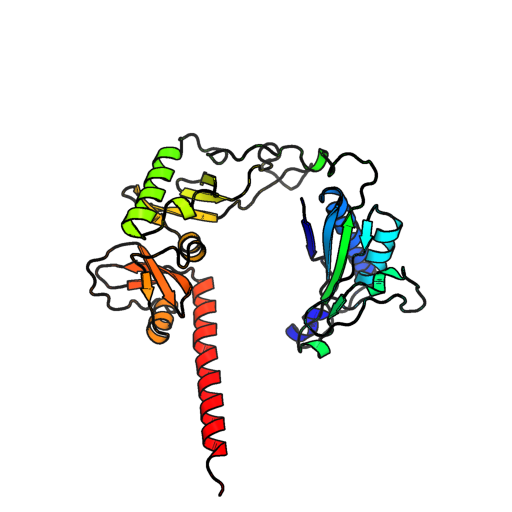 1 316 ? 13.743 -23.875 -3.721 1.00 88.06 316 LYS A O 1
ATOM 2476 N N . ALA A 1 317 ? 12.885 -21.975 -2.908 1.00 78.69 317 ALA A N 1
ATOM 2477 C CA . ALA A 1 317 ? 11.934 -22.639 -2.007 1.00 78.69 317 ALA A CA 1
ATOM 2478 C C . ALA A 1 317 ? 10.909 -23.511 -2.757 1.00 78.69 317 ALA A C 1
ATOM 2480 O O . ALA A 1 317 ? 10.523 -24.580 -2.288 1.00 78.69 317 ALA A O 1
ATOM 2481 N N . SER A 1 318 ? 10.499 -23.080 -3.952 1.00 62.09 318 SER A N 1
ATOM 2482 C CA . SER A 1 318 ? 9.615 -23.870 -4.821 1.00 62.09 318 SER A CA 1
ATOM 2483 C C . SER A 1 318 ? 10.257 -25.160 -5.364 1.00 62.09 318 SER A C 1
ATOM 2485 O O . SER A 1 318 ? 9.535 -26.118 -5.639 1.00 62.09 318 SER A O 1
ATOM 2487 N N . VAL A 1 319 ? 11.594 -25.234 -5.454 1.00 59.66 319 VAL A N 1
ATOM 2488 C CA . VAL A 1 319 ? 12.316 -26.470 -5.811 1.00 59.66 319 VAL A CA 1
ATOM 2489 C C . VAL A 1 319 ? 12.236 -27.472 -4.664 1.00 59.66 319 VAL A C 1
ATOM 2491 O O . VAL A 1 319 ? 11.875 -28.619 -4.899 1.00 59.66 319 VAL A O 1
ATOM 2494 N N . SER A 1 320 ? 12.477 -27.034 -3.423 1.00 56.38 320 SER A N 1
ATOM 2495 C CA . SER A 1 320 ? 12.385 -27.901 -2.239 1.00 56.38 320 SER A CA 1
ATOM 2496 C C . SER A 1 320 ? 10.991 -28.517 -2.076 1.00 56.38 320 SER A C 1
ATOM 2498 O O . SER A 1 320 ? 10.890 -29.724 -1.900 1.00 56.38 320 SER A O 1
ATOM 2500 N N . ARG A 1 321 ? 9.919 -27.732 -2.264 1.00 54.88 321 ARG A N 1
ATOM 2501 C CA . ARG A 1 321 ? 8.539 -28.256 -2.219 1.00 54.88 321 ARG A CA 1
ATOM 2502 C C . ARG A 1 321 ? 8.205 -29.216 -3.364 1.00 54.88 321 ARG A C 1
ATOM 2504 O O . ARG A 1 321 ? 7.447 -30.157 -3.167 1.00 54.88 321 ARG A O 1
ATOM 2511 N N . SER A 1 322 ? 8.744 -28.984 -4.564 1.00 52.31 322 SER A N 1
ATOM 2512 C CA . SER A 1 322 ? 8.507 -29.870 -5.716 1.00 52.31 322 SER A CA 1
ATOM 2513 C C . SER A 1 322 ? 9.224 -31.214 -5.554 1.00 52.31 322 SER A C 1
ATOM 2515 O O . SER A 1 322 ? 8.686 -32.238 -5.967 1.00 52.31 322 SER A O 1
ATOM 2517 N N . VAL A 1 323 ? 10.406 -31.215 -4.924 1.00 51.62 323 VAL A N 1
ATOM 2518 C CA . VAL A 1 323 ? 11.142 -32.435 -4.560 1.00 51.62 323 VAL A CA 1
ATOM 2519 C C . VAL A 1 323 ? 10.393 -33.203 -3.469 1.00 51.62 323 VAL A C 1
ATOM 2521 O O . VAL A 1 323 ? 10.111 -34.380 -3.673 1.00 51.62 323 VAL A O 1
ATOM 2524 N N . GLU A 1 324 ? 9.957 -32.534 -2.396 1.00 48.38 324 GLU A N 1
ATOM 2525 C CA . GLU A 1 324 ? 9.165 -33.148 -1.314 1.00 48.38 324 GLU A CA 1
ATOM 2526 C C . GLU A 1 324 ? 7.873 -33.809 -1.835 1.00 48.38 324 GLU A C 1
ATOM 2528 O O . GLU A 1 324 ? 7.621 -34.978 -1.555 1.00 48.38 324 GLU A O 1
ATOM 2533 N N . LEU A 1 325 ? 7.106 -33.128 -2.696 1.00 49.91 325 LEU A N 1
ATOM 2534 C CA . LEU A 1 325 ? 5.890 -33.686 -3.314 1.00 49.91 325 LEU A CA 1
ATOM 2535 C C . LEU A 1 325 ? 6.173 -34.843 -4.291 1.00 49.91 325 LEU A C 1
ATOM 2537 O O . LEU A 1 325 ? 5.316 -35.704 -4.506 1.00 49.91 325 LEU A O 1
ATOM 2541 N N . SER A 1 326 ? 7.348 -34.858 -4.929 1.00 50.31 326 SER A N 1
ATOM 2542 C CA . SER A 1 326 ? 7.758 -35.946 -5.825 1.00 50.31 326 SER A CA 1
ATOM 2543 C C . SER A 1 326 ? 8.240 -37.185 -5.064 1.00 50.31 326 SER A C 1
ATOM 2545 O O . SER A 1 326 ? 7.986 -38.306 -5.511 1.00 50.31 326 SER A O 1
ATOM 2547 N N . ASP A 1 327 ? 8.855 -36.990 -3.895 1.00 50.34 327 ASP A N 1
ATOM 2548 C CA . ASP A 1 327 ? 9.258 -38.069 -2.995 1.00 50.34 327 ASP A CA 1
ATOM 2549 C C . ASP A 1 327 ? 8.039 -38.676 -2.284 1.00 50.34 327 ASP A C 1
ATOM 2551 O O . ASP A 1 327 ? 7.914 -39.899 -2.246 1.00 50.34 327 ASP A O 1
ATOM 2555 N N . GLU A 1 328 ? 7.056 -37.874 -1.860 1.00 49.91 328 GLU A N 1
ATOM 2556 C CA . GLU A 1 328 ? 5.784 -38.391 -1.326 1.00 49.91 328 GLU A CA 1
ATOM 2557 C C . GLU A 1 328 ? 5.024 -39.256 -2.349 1.00 49.91 328 GLU A C 1
ATOM 2559 O O . GLU A 1 328 ? 4.493 -40.317 -2.011 1.00 49.91 328 GLU A O 1
ATOM 2564 N N . ARG A 1 329 ? 5.026 -38.870 -3.636 1.00 48.66 329 ARG A N 1
ATOM 2565 C CA . ARG A 1 329 ? 4.422 -39.682 -4.712 1.00 48.66 329 ARG A CA 1
ATOM 2566 C C . ARG A 1 329 ? 5.200 -40.960 -5.028 1.00 48.66 329 ARG A C 1
ATOM 2568 O O . ARG A 1 329 ? 4.597 -41.911 -5.518 1.00 48.66 329 ARG A O 1
ATOM 2575 N N . ARG A 1 330 ? 6.512 -41.005 -4.769 1.00 50.72 330 ARG A N 1
ATOM 2576 C CA . ARG A 1 330 ? 7.320 -42.229 -4.915 1.00 50.72 330 ARG A CA 1
ATOM 2577 C C . ARG A 1 330 ? 7.117 -43.200 -3.757 1.00 50.72 330 ARG A C 1
ATOM 2579 O O . ARG A 1 330 ? 7.130 -44.404 -3.992 1.00 50.72 330 ARG A O 1
ATOM 2586 N N . VAL A 1 331 ? 6.878 -42.700 -2.546 1.00 52.75 331 VAL A N 1
ATOM 2587 C CA . VAL A 1 331 ? 6.645 -43.543 -1.361 1.00 52.75 331 VAL A CA 1
ATOM 2588 C C . VAL A 1 331 ? 5.234 -44.157 -1.357 1.00 52.75 331 VAL A C 1
ATOM 2590 O O . VAL A 1 331 ? 5.057 -45.261 -0.856 1.00 52.75 331 VAL A O 1
ATOM 2593 N N . GLY A 1 332 ? 4.240 -43.528 -1.996 1.00 46.38 332 GLY A N 1
ATOM 2594 C CA . GLY A 1 332 ? 2.866 -44.058 -2.087 1.00 46.38 332 GLY A CA 1
ATOM 2595 C C . GLY A 1 332 ? 2.594 -45.093 -3.196 1.00 46.38 332 GLY A C 1
ATOM 2596 O O . GLY A 1 332 ? 1.447 -45.497 -3.372 1.00 46.38 332 GLY A O 1
ATOM 2597 N N . GLY A 1 333 ? 3.602 -45.488 -3.984 1.00 39.72 333 GLY A N 1
ATOM 2598 C CA . GLY A 1 333 ? 3.429 -46.328 -5.182 1.00 39.72 333 GLY A CA 1
ATOM 2599 C C . GLY A 1 333 ? 3.771 -47.814 -5.026 1.00 39.72 333 GLY A C 1
ATOM 2600 O O . GLY A 1 333 ? 3.676 -48.550 -6.007 1.00 39.72 333 GLY A O 1
ATOM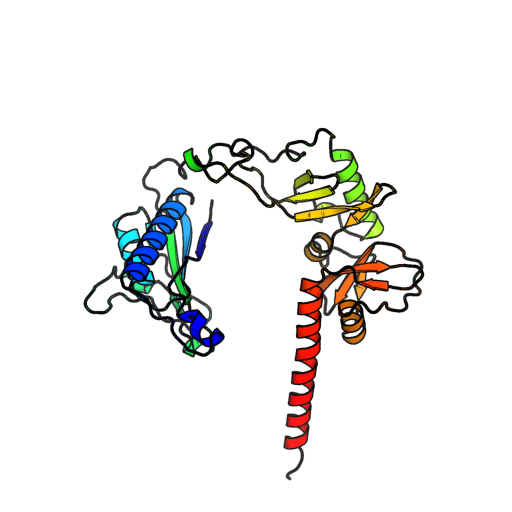 2601 N N . GLY A 1 334 ? 4.186 -48.260 -3.841 1.00 40.41 334 GLY A N 1
ATOM 2602 C CA . GLY A 1 334 ? 4.723 -49.603 -3.627 1.00 40.41 334 GLY A CA 1
ATOM 2603 C C . GLY A 1 334 ? 4.101 -50.318 -2.440 1.00 40.41 334 GLY A C 1
ATOM 2604 O O . GLY A 1 334 ? 4.797 -50.551 -1.469 1.00 40.41 334 GLY A O 1
ATOM 2605 N N . GLU A 1 335 ? 2.819 -50.662 -2.534 1.00 42.72 335 GLU A N 1
ATOM 2606 C CA . GLU A 1 335 ? 2.228 -51.821 -1.852 1.00 42.72 335 GLU A CA 1
ATOM 2607 C C . GLU A 1 335 ? 0.878 -52.127 -2.521 1.00 42.72 335 GLU A C 1
ATOM 2609 O O . GLU A 1 335 ? -0.110 -51.404 -2.368 1.00 42.72 335 GLU A O 1
ATOM 2614 N N . ARG A 1 336 ? 0.867 -53.171 -3.352 1.00 37.72 336 ARG A N 1
ATOM 2615 C CA . ARG A 1 336 ? -0.329 -53.893 -3.784 1.00 37.72 336 ARG A CA 1
ATOM 2616 C C . ARG A 1 336 ? -0.011 -55.373 -3.860 1.00 37.72 336 ARG A C 1
ATOM 2618 O O . ARG A 1 336 ? 1.089 -55.688 -4.369 1.00 37.72 336 ARG A O 1
#

Nearest PDB structures (foldseek):
  3m4x-assembly1_A  TM=7.931E-01  e=2.954E-15  Enterococcus faecium
  8v87-assembly1_q  TM=9.237E-01  e=5.789E-11  Saccharomyces cerevisiae BY4741
  8i9z-assembly1_CP  TM=9.044E-01  e=5.450E-11  Thermochaetoides thermophila DSM 1495
  8esq-assembly1_q  TM=9.054E-01  e=2.946E-10  Schizosaccharomyces pombe
  8esr-assembly1_q  TM=8.801E-01  e=4.380E-08  Schizosaccharomyces pombe

Mean predicted aligned error: 8.45 Å

Foldseek 3Di:
DQEEEDAADDQQQLCCVVVVNDRDDDDPVNLVVRLVRLLVSVVLVLLQHWAQGKYKYKYLDPDCSNAQVSVQVCVVPAQKDWDADDDPFDWAFADQDDPHDGGDPSSSSKTKAPCVRPVGRIMTIIMMHRHCPVPPTRPCVLVPQKDFDDQEDPPDDDRCVVVVVLQLVCCCPAQVFDSVLCPQWHWHDDPQFIFIANDRIDSPRLDDPDDPDDNRDDDPDGGGTAWDADPVRHTDGFFVNLQVCWPSRPHLEDEDDLVRLLCQLVFNFDADDDPDFAKGFYDYPSGRLGIWTQDPVHIHHPRDNVSSVVSNVVSVVVVVVVVVVVVVVVVPPDDD

Radius of gyration: 25.89 Å; Cα contacts (8 Å, |Δi|>4): 584; chains: 1; bounding box: 50×79×67 Å